Protein AF-0000000085162708 (afdb_homodimer)

Radius of gyration: 22.2 Å; Cα contacts (8 Å, |Δi|>4): 643; chains: 2; bounding box: 51×73×49 Å

Secondary structure (DSSP, 8-state):
--------TTEEEEEEE--SS--S-EEEEEETTSPPEEESS-HHHHHHHHHHHTT--HHHHHHHHHHHH---SS--EEEETTTTEEEEESS-TT-TT--EEEGGGEEEEEEEETTEEEEEETTS-EEEESS-HHHHHHHHHHHHHHHHHHHHHHHHHHHHS-S---S---SS-HHHHHHHHHHHHHGGG-/--------TTEEEEEEE--SS--S-EEEEEETTEEEEEESS-HHHHHHHHHHHTT--HHHHHHHHHHHH---SS--EEEETTTTEEEEESS-TT-TT--EEEGGGEEEEEEEETTEEEEEETTS-EEEESS-HHHHHHHHHHHHHHHHHHHHHHHHHHHHS-S-----S-SS-HHHHHHHHHHHHHGGG-

Nearest PDB structures (foldseek):
  3d6w-assembly1_A  TM=5.965E-01  e=1.621E-02  Bacillus cereus ATCC 10987
  3au5-assembly1_A  TM=4.743E-01  e=6.965E-01  Homo sapiens
  7pgu-assembly1_N  TM=2.268E-01  e=1.032E-01  Homo sapiens
  7yis-assembly1_A  TM=3.305E-01  e=8.285E-01  Homo sapiens
  7r04-assembly1_A  TM=2.406E-01  e=6.965E-01  Homo sapiens

Structure (mmCIF, N/CA/C/O backbone):
data_AF-0000000085162708-model_v1
#
loop_
_entity.id
_entity.type
_entity.pdbx_description
1 polymer 'ComK family protein'
#
loop_
_atom_site.group_PDB
_atom_site.id
_atom_site.type_symbol
_atom_site.label_atom_id
_atom_site.label_alt_id
_atom_site.label_comp_id
_atom_site.label_asym_id
_atom_site.label_entity_id
_atom_site.label_seq_id
_atom_site.pdbx_PDB_ins_code
_atom_site.Cartn_x
_atom_site.Cartn_y
_atom_site.Cartn_z
_atom_site.occupancy
_atom_site.B_iso_or_equiv
_atom_site.auth_seq_id
_atom_site.auth_comp_id
_atom_site.auth_asym_id
_atom_site.auth_atom_id
_atom_site.pdbx_PDB_model_num
ATOM 1 N N . MET A 1 1 ? -10.852 28.062 25.594 1 32.81 1 MET A N 1
ATOM 2 C CA . MET A 1 1 ? -10.414 26.672 25.438 1 32.81 1 MET A CA 1
ATOM 3 C C . MET A 1 1 ? -9.125 26.609 24.625 1 32.81 1 MET A C 1
ATOM 5 O O . MET A 1 1 ? -9.055 27.141 23.516 1 32.81 1 MET A O 1
ATOM 9 N N . GLU A 1 2 ? -7.91 26.812 24.953 1 43.38 2 GLU A N 1
ATOM 10 C CA . GLU A 1 2 ? -6.609 26.938 24.297 1 43.38 2 GLU A CA 1
ATOM 11 C C . GLU A 1 2 ? -6.48 25.938 23.141 1 43.38 2 GLU A C 1
ATOM 13 O O . GLU A 1 2 ? -6.652 24.734 23.328 1 43.38 2 GLU A O 1
ATOM 18 N N . GLU A 1 3 ? -6.949 26.234 22.047 1 53.44 3 GLU A N 1
ATOM 19 C CA . GLU A 1 3 ? -7.086 25.438 20.844 1 53.44 3 GLU A CA 1
ATOM 20 C C . GLU A 1 3 ? -5.828 24.609 20.578 1 53.44 3 GLU A C 1
ATOM 22 O O . GLU A 1 3 ? -4.727 25.156 20.5 1 53.44 3 GLU A O 1
ATOM 27 N N . HIS A 1 4 ? -5.645 23.344 21.031 1 76.81 4 HIS A N 1
ATOM 28 C CA . HIS A 1 4 ? -4.504 22.438 20.969 1 76.81 4 HIS A CA 1
ATOM 29 C C . HIS A 1 4 ? -4 22.281 19.547 1 76.81 4 HIS A C 1
ATOM 31 O O . HIS A 1 4 ? -4.797 22.125 18.609 1 76.81 4 HIS A O 1
ATOM 37 N N . TYR A 1 5 ? -2.771 23 19.25 1 91.88 5 TYR A N 1
ATOM 38 C CA . TYR A 1 5 ? -2.025 22.875 18.016 1 91.88 5 TYR A CA 1
ATOM 39 C C . TYR A 1 5 ? -1.818 21.422 17.625 1 91.88 5 TYR A C 1
ATOM 41 O O . TYR A 1 5 ? -0.722 20.875 17.781 1 91.88 5 TYR A O 1
ATOM 49 N N . ILE A 1 6 ? -3.008 20.828 17.234 1 95.25 6 ILE A N 1
ATOM 50 C CA . ILE A 1 6 ? -2.928 19.406 16.984 1 95.25 6 ILE A CA 1
ATOM 51 C C . ILE A 1 6 ? -3.492 19.094 15.602 1 95.25 6 ILE A C 1
ATOM 53 O O . ILE A 1 6 ? -4.355 19.812 15.102 1 95.25 6 ILE A O 1
ATOM 57 N N . PHE A 1 7 ? -2.959 18.062 15.031 1 97.25 7 PHE A N 1
ATOM 58 C CA . PHE A 1 7 ? -3.475 17.484 13.797 1 97.25 7 PHE A CA 1
ATOM 59 C C . PHE A 1 7 ? -4.656 16.562 14.078 1 97.25 7 PHE A C 1
ATOM 61 O O . PHE A 1 7 ? -4.559 15.656 14.898 1 97.25 7 PHE A O 1
ATOM 68 N N . LYS A 1 8 ? -5.742 16.828 13.406 1 95.25 8 LYS A N 1
ATOM 69 C CA . LYS A 1 8 ? -6.973 16.094 13.68 1 95.25 8 LYS A CA 1
ATOM 70 C C . LYS A 1 8 ? -7.301 15.133 12.539 1 95.25 8 LYS A C 1
ATOM 72 O O . LYS A 1 8 ? -6.656 15.164 11.484 1 95.25 8 LYS A O 1
ATOM 77 N N . SER A 1 9 ? -8.344 14.258 12.695 1 92.44 9 SER A N 1
ATOM 78 C CA . SER A 1 9 ? -8.695 13.195 11.766 1 92.44 9 SER A CA 1
ATOM 79 C C . SER A 1 9 ? -9.094 13.75 10.406 1 92.44 9 SER A C 1
ATOM 81 O O . SER A 1 9 ? -8.867 13.117 9.375 1 92.44 9 SER A O 1
ATOM 83 N N . ASN A 1 10 ? -9.664 14.93 10.414 1 95.69 10 ASN A N 1
ATOM 84 C CA . ASN A 1 10 ? -10.117 15.508 9.156 1 95.69 10 ASN A CA 1
ATOM 85 C C . ASN A 1 10 ? -9.07 16.422 8.547 1 95.69 10 ASN A C 1
ATOM 87 O O . ASN A 1 10 ? -9.336 17.109 7.551 1 95.69 10 ASN A O 1
ATOM 91 N N . ASP A 1 11 ? -7.938 16.438 9.172 1 97.75 11 ASP A N 1
ATOM 92 C CA . ASP A 1 11 ? -6.871 17.281 8.633 1 97.75 11 ASP A CA 1
ATOM 93 C C . ASP A 1 11 ? -6.133 16.562 7.508 1 97.75 11 ASP A C 1
ATOM 95 O O . ASP A 1 11 ? -5.934 15.344 7.559 1 97.75 11 ASP A O 1
ATOM 99 N N . ILE A 1 12 ? -5.715 17.359 6.52 1 98.56 12 ILE A N 1
ATOM 100 C CA . ILE A 1 12 ? -5.133 16.844 5.289 1 98.56 12 ILE A CA 1
ATOM 101 C C . ILE A 1 12 ? -3.609 16.938 5.359 1 98.56 12 ILE A C 1
ATOM 103 O O . ILE A 1 12 ? -2.908 15.984 5 1 98.56 12 ILE A O 1
ATOM 107 N N . ALA A 1 13 ? -3.08 18.078 5.844 1 98.81 13 ALA A N 1
ATOM 108 C CA . ALA A 1 13 ? -1.635 18.266 5.746 1 98.81 13 ALA A CA 1
ATOM 109 C C . ALA A 1 13 ? -1.15 19.297 6.754 1 98.81 13 ALA A C 1
ATOM 111 O O . ALA A 1 13 ? -1.91 20.188 7.16 1 98.81 13 ALA A O 1
ATOM 112 N N . ILE A 1 14 ? 0.066 19.172 7.145 1 98.44 14 ILE A N 1
ATOM 113 C CA . ILE A 1 14 ? 0.825 20.156 7.902 1 98.44 14 ILE A CA 1
ATOM 114 C C . ILE A 1 14 ? 1.783 20.891 6.969 1 98.44 14 ILE A C 1
ATOM 116 O O . ILE A 1 14 ? 2.754 20.312 6.48 1 98.44 14 ILE A O 1
ATOM 120 N N . ILE A 1 15 ? 1.576 22.156 6.754 1 97.81 15 ILE A N 1
ATOM 121 C CA . ILE A 1 15 ? 2.287 22.906 5.723 1 97.81 15 ILE A CA 1
ATOM 122 C C . ILE A 1 15 ? 3.043 24.078 6.355 1 97.81 15 ILE A C 1
ATOM 124 O O . ILE A 1 15 ? 2.449 24.906 7.039 1 97.81 15 ILE A O 1
ATOM 128 N N . PRO A 1 16 ? 4.34 24.156 6.086 1 96.31 16 PRO A N 1
ATOM 129 C CA . PRO A 1 16 ? 5.055 25.344 6.551 1 96.31 16 PRO A CA 1
ATOM 130 C C . PRO A 1 16 ? 4.703 26.594 5.75 1 96.31 16 PRO A C 1
ATOM 132 O O . PRO A 1 16 ? 4.496 26.516 4.535 1 96.31 16 PRO A O 1
ATOM 135 N N . ILE A 1 17 ? 4.523 27.703 6.477 1 91.56 17 ILE A N 1
ATOM 136 C CA . ILE A 1 17 ? 4.309 28.984 5.824 1 91.56 17 ILE A CA 1
ATOM 137 C C . ILE A 1 17 ? 5.527 29.891 6.039 1 91.56 17 ILE A C 1
ATOM 139 O O . ILE A 1 17 ? 6.039 30 7.156 1 91.56 17 ILE A O 1
ATOM 143 N N . VAL A 1 18 ? 6.129 30.344 4.938 1 77.12 18 VAL A N 1
ATOM 144 C CA . VAL A 1 18 ? 7.207 31.312 5.059 1 77.12 18 VAL A CA 1
ATOM 145 C C . VAL A 1 18 ? 6.621 32.719 5.18 1 77.12 18 VAL A C 1
ATOM 147 O O . VAL A 1 18 ? 5.887 33.156 4.301 1 77.12 18 VAL A O 1
ATOM 150 N N . LYS A 1 19 ? 6.543 33.219 6.336 1 70.88 19 LYS A N 1
ATOM 151 C CA . LYS A 1 19 ? 6.09 34.594 6.434 1 70.88 19 LYS A CA 1
ATOM 152 C C . LYS A 1 19 ? 7.227 35.562 6.137 1 70.88 19 LYS A C 1
ATOM 154 O O . LYS A 1 19 ? 8.375 35.344 6.52 1 70.88 19 LYS A O 1
ATOM 159 N N . GLU A 1 20 ? 7.18 36.312 4.953 1 61.62 20 GLU A N 1
ATOM 160 C CA . GLU A 1 20 ? 8.164 37.344 4.582 1 61.62 20 GLU A CA 1
ATOM 161 C C . GLU A 1 20 ? 8.758 38 5.816 1 61.62 20 GLU A C 1
ATOM 163 O O . GLU A 1 20 ? 9.977 38.156 5.926 1 61.62 20 GLU A O 1
ATOM 168 N N . ASN A 1 21 ? 8.047 38.906 6.398 1 57.34 21 ASN A N 1
ATOM 169 C CA . ASN A 1 21 ? 8.562 39.844 7.414 1 57.34 21 ASN A CA 1
ATOM 170 C C . ASN A 1 21 ? 8.602 39.188 8.789 1 57.34 21 ASN A C 1
ATOM 172 O O . ASN A 1 21 ? 9.023 39.812 9.766 1 57.34 21 ASN A O 1
ATOM 176 N N . GLY A 1 22 ? 8.141 37.938 8.961 1 56.97 22 GLY A N 1
ATOM 177 C CA . GLY A 1 22 ? 7.965 37.5 10.344 1 56.97 22 GLY A CA 1
ATOM 178 C C . GLY A 1 22 ? 8.859 36.344 10.727 1 56.97 22 GLY A C 1
ATOM 179 O O . GLY A 1 22 ? 9.281 35.562 9.859 1 56.97 22 GLY A O 1
ATOM 180 N N . HIS A 1 23 ? 9.734 36.438 11.703 1 59.47 23 HIS A N 1
ATOM 181 C CA . HIS A 1 23 ? 10.766 35.625 12.328 1 59.47 23 HIS A CA 1
ATOM 182 C C . HIS A 1 23 ? 10.188 34.312 12.859 1 59.47 23 HIS A C 1
ATOM 184 O O . HIS A 1 23 ? 10.922 33.469 13.375 1 59.47 23 HIS A O 1
ATOM 190 N N . TYR A 1 24 ? 8.891 34.156 12.812 1 66.88 24 TYR A N 1
ATOM 191 C CA . TYR A 1 24 ? 8.492 32.969 13.555 1 66.88 24 TYR A CA 1
ATOM 192 C C . TYR A 1 24 ? 7.926 31.891 12.625 1 66.88 24 TYR A C 1
ATOM 194 O O . TYR A 1 24 ? 7.328 32.219 11.594 1 66.88 24 TYR A O 1
ATOM 202 N N . PRO A 1 25 ? 8.273 30.688 12.891 1 82.5 25 PRO A N 1
ATOM 203 C CA . PRO A 1 25 ? 7.699 29.594 12.109 1 82.5 25 PRO A CA 1
ATOM 204 C C . PRO A 1 25 ? 6.18 29.516 12.211 1 82.5 25 PRO A C 1
ATOM 206 O O . PRO A 1 25 ? 5.617 29.75 13.289 1 82.5 25 PRO A O 1
ATOM 209 N N . VAL A 1 26 ? 5.523 29.594 11.203 1 92.19 26 VAL A N 1
ATOM 210 C CA . VAL A 1 26 ? 4.066 29.5 11.117 1 92.19 26 VAL A CA 1
ATOM 211 C C . VAL A 1 26 ? 3.678 28.234 10.344 1 92.19 26 VAL A C 1
ATOM 213 O O . VAL A 1 26 ? 4.371 27.844 9.406 1 92.19 26 VAL A O 1
ATOM 216 N N . THR A 1 27 ? 2.637 27.594 10.828 1 96.19 27 THR A N 1
ATOM 217 C CA . THR A 1 27 ? 2.162 26.359 10.203 1 96.19 27 THR A CA 1
ATOM 218 C C . THR A 1 27 ? 0.719 26.516 9.734 1 96.19 27 THR A C 1
ATOM 220 O O . THR A 1 27 ? -0.121 27.062 10.453 1 96.19 27 THR A O 1
ATOM 223 N N . LYS A 1 28 ? 0.469 26.172 8.539 1 97.19 28 LYS A N 1
ATOM 224 C CA . LYS A 1 28 ? -0.885 26.047 8.008 1 97.19 28 LYS A CA 1
ATOM 225 C C . LYS A 1 28 ? -1.359 24.594 8.055 1 97.19 28 LYS A C 1
ATOM 227 O O . LYS A 1 28 ? -0.653 23.688 7.605 1 97.19 28 LYS A O 1
ATOM 232 N N . ILE A 1 29 ? -2.512 24.312 8.695 1 98.25 29 ILE A N 1
ATOM 233 C CA . ILE A 1 29 ? -3.156 23.016 8.688 1 98.25 29 ILE A CA 1
ATOM 234 C C . ILE A 1 29 ? -4.273 22.984 7.648 1 98.25 29 ILE A C 1
ATOM 236 O O . ILE A 1 29 ? -5.289 23.672 7.805 1 98.25 29 ILE A O 1
ATOM 240 N N . LEU A 1 30 ? -4.008 22.234 6.59 1 98.56 30 LEU A N 1
ATOM 241 C CA . LEU A 1 30 ? -5.066 22.031 5.605 1 98.56 30 LEU A CA 1
ATOM 242 C C . LEU A 1 30 ? -6.105 21.047 6.121 1 98.56 30 LEU A C 1
ATOM 244 O O . LEU A 1 30 ? -5.754 19.969 6.613 1 98.56 30 LEU A O 1
ATOM 248 N N . THR A 1 31 ? -7.383 21.453 6.094 1 97.81 31 THR A N 1
ATOM 249 C CA . THR A 1 31 ? -8.461 20.625 6.641 1 97.81 31 THR A CA 1
ATOM 250 C C . THR A 1 31 ? -9.492 20.312 5.57 1 97.81 31 THR A C 1
ATOM 252 O O . THR A 1 31 ? -9.836 21.156 4.75 1 97.81 31 THR A O 1
ATOM 255 N N . TYR A 1 32 ? -9.953 19.031 5.523 1 97 32 TYR A N 1
ATOM 256 C CA . TYR A 1 32 ? -10.891 18.516 4.523 1 97 32 TYR A CA 1
ATOM 257 C C . TYR A 1 32 ? -12.164 19.359 4.496 1 97 32 TYR A C 1
ATOM 259 O O . TYR A 1 32 ? -12.836 19.516 5.52 1 97 32 TYR A O 1
ATOM 267 N N . GLU A 1 33 ? -12.523 19.938 3.432 1 96.19 33 GLU A N 1
ATOM 268 C CA . GLU A 1 33 ? -13.75 20.688 3.145 1 96.19 33 GLU A CA 1
ATOM 269 C C . GLU A 1 33 ? -13.938 21.828 4.133 1 96.19 33 GLU A C 1
ATOM 271 O O . GLU A 1 33 ? -15.07 22.125 4.535 1 96.19 33 GLU A O 1
ATOM 276 N N . LYS A 1 34 ? -12.828 22.359 4.707 1 97.19 34 LYS A N 1
ATOM 277 C CA . LYS A 1 34 ? -12.852 23.5 5.629 1 97.19 34 LYS A CA 1
ATOM 278 C C . LYS A 1 34 ? -11.711 24.469 5.328 1 97.19 34 LYS A C 1
ATOM 280 O O . LYS A 1 34 ? -10.766 24.125 4.617 1 97.19 34 LYS A O 1
ATOM 285 N N . GLU A 1 35 ? -11.898 25.625 5.816 1 97.06 35 GLU A N 1
ATOM 286 C CA . GLU A 1 35 ? -10.797 26.578 5.75 1 97.06 35 GLU A CA 1
ATOM 287 C C . GLU A 1 35 ? -9.602 26.109 6.566 1 97.06 35 GLU A C 1
ATOM 289 O O . GLU A 1 35 ? -9.766 25.516 7.637 1 97.06 35 GLU A O 1
ATOM 294 N N . PRO A 1 36 ? -8.461 26.406 6.082 1 97.06 36 PRO A N 1
ATOM 295 C CA . PRO A 1 36 ? -7.27 25.984 6.824 1 97.06 36 PRO A CA 1
ATOM 296 C C . PRO A 1 36 ? -7.121 26.719 8.164 1 97.06 36 PRO A C 1
ATOM 298 O O . PRO A 1 36 ? -7.637 27.828 8.328 1 97.06 36 PRO A O 1
ATOM 301 N N . ARG A 1 37 ? -6.488 26.109 9.086 1 96.5 37 ARG A N 1
ATOM 302 C CA . ARG A 1 37 ? -6.105 26.719 10.352 1 96.5 37 ARG A CA 1
ATOM 303 C C . ARG A 1 37 ? -4.648 27.172 10.32 1 96.5 37 ARG A C 1
ATOM 305 O O . ARG A 1 37 ? -3.793 26.5 9.75 1 96.5 37 ARG A O 1
ATOM 312 N N . ILE A 1 38 ? -4.426 28.312 10.969 1 95.19 38 ILE A N 1
ATOM 313 C CA . ILE A 1 38 ? -3.068 28.844 11.039 1 95.19 38 ILE A CA 1
ATOM 314 C C . ILE A 1 38 ? -2.562 28.797 12.477 1 95.19 38 ILE A C 1
ATOM 316 O O . ILE A 1 38 ? -3.219 29.312 13.391 1 95.19 38 ILE A O 1
ATOM 320 N N . PHE A 1 39 ? -1.458 28.047 12.625 1 93.94 39 PHE A N 1
ATOM 321 C CA . PHE A 1 39 ? -0.822 27.953 13.938 1 93.94 39 PHE A CA 1
ATOM 322 C C . PHE A 1 39 ? 0.474 28.766 13.969 1 93.94 39 PHE A C 1
ATOM 324 O O . PHE A 1 39 ? 1.294 28.656 13.055 1 93.94 39 PHE A O 1
ATOM 331 N N . ASN A 1 40 ? 0.722 29.531 15.062 1 90.88 40 ASN A N 1
ATOM 332 C CA . ASN A 1 40 ? 1.949 30.297 15.219 1 90.88 40 ASN A CA 1
ATOM 333 C C . ASN A 1 40 ? 3.049 29.469 15.883 1 90.88 40 ASN A C 1
ATOM 335 O O . ASN A 1 40 ? 3.688 29.938 16.828 1 90.88 40 ASN A O 1
ATOM 339 N N . ILE A 1 41 ? 3.211 28.25 15.453 1 92.25 41 ILE A N 1
ATOM 340 C CA . ILE A 1 41 ? 4.281 27.328 15.844 1 92.25 41 ILE A CA 1
ATOM 341 C C . ILE A 1 41 ? 4.789 26.578 14.617 1 92.25 41 ILE A C 1
ATOM 343 O O . ILE A 1 41 ? 4.152 26.594 13.562 1 92.25 41 ILE A O 1
ATOM 347 N N . SER A 1 42 ? 5.934 25.969 14.727 1 92.81 42 SER A N 1
ATOM 348 C CA . SER A 1 42 ? 6.539 25.266 13.594 1 92.81 42 SER A CA 1
ATOM 349 C C . SER A 1 42 ? 5.816 23.969 13.305 1 92.81 42 SER A C 1
ATOM 351 O O . SER A 1 42 ? 5.188 23.375 14.188 1 92.81 42 SER A O 1
ATOM 353 N N . PRO A 1 43 ? 5.941 23.5 12.086 1 95.56 43 PRO A N 1
ATOM 354 C CA . PRO A 1 43 ? 5.387 22.188 11.758 1 95.56 43 PRO A CA 1
ATOM 355 C C . PRO A 1 43 ? 5.887 21.094 12.688 1 95.56 43 PRO A C 1
ATOM 357 O O . PRO A 1 43 ? 5.117 20.203 13.078 1 95.56 43 PRO A O 1
ATOM 360 N N . ARG A 1 44 ? 7.125 21.172 13.031 1 94.25 44 ARG A N 1
ATOM 361 C CA . ARG A 1 44 ? 7.703 20.188 13.93 1 94.25 44 ARG A CA 1
ATOM 362 C C . ARG A 1 44 ? 6.977 20.172 15.273 1 94.25 44 ARG A C 1
ATOM 364 O O . ARG A 1 44 ? 6.66 19.109 15.805 1 94.25 44 ARG A O 1
ATOM 371 N N . ARG A 1 45 ? 6.727 21.281 15.773 1 94.44 45 ARG A N 1
ATOM 372 C CA . ARG A 1 45 ? 6.027 21.406 17.047 1 94.44 45 ARG A CA 1
ATOM 373 C C . ARG A 1 45 ? 4.59 20.906 16.938 1 94.44 45 ARG A C 1
ATOM 375 O O . ARG A 1 45 ? 4.062 20.281 17.859 1 94.44 45 ARG A O 1
ATOM 382 N N . VAL A 1 46 ? 3.949 21.234 15.828 1 96.62 46 VAL A N 1
ATOM 383 C CA . VAL A 1 46 ? 2.6 20.719 15.594 1 96.62 46 VAL A CA 1
ATOM 384 C C . VAL A 1 46 ? 2.609 19.203 15.602 1 96.62 46 VAL A C 1
ATOM 386 O O . VAL A 1 46 ? 1.762 18.562 16.234 1 96.62 46 VAL A O 1
ATOM 389 N N . LEU A 1 47 ? 3.562 18.609 14.906 1 96.81 47 LEU A N 1
ATOM 390 C CA . LEU A 1 47 ? 3.684 17.172 14.82 1 96.81 47 LEU A CA 1
ATOM 391 C C . LEU A 1 47 ? 3.916 16.562 16.203 1 96.81 47 LEU A C 1
ATOM 393 O O . LEU A 1 47 ? 3.242 15.594 16.578 1 96.81 47 LEU A O 1
ATOM 397 N N . GLU A 1 48 ? 4.777 17.125 16.953 1 96 48 GLU A N 1
ATOM 398 C CA . GLU A 1 48 ? 5.09 16.641 18.297 1 96 48 GLU A CA 1
ATOM 399 C C . GLU A 1 48 ? 3.881 16.734 19.219 1 96 48 GLU A C 1
ATOM 401 O O . GLU A 1 48 ? 3.596 15.805 19.984 1 96 48 GLU A O 1
ATOM 406 N N . SER A 1 49 ? 3.223 17.891 19.156 1 96.12 49 SER A N 1
ATOM 407 C CA . SER A 1 49 ? 2.012 18.078 19.938 1 96.12 49 SER A CA 1
ATOM 408 C C . SER A 1 49 ? 0.943 17.062 19.562 1 96.12 49 SER A C 1
ATOM 410 O O . SER A 1 49 ? 0.23 16.547 20.422 1 96.12 49 SER A O 1
ATOM 412 N N . SER A 1 50 ? 0.814 16.766 18.312 1 96.56 50 SER A N 1
ATOM 413 C CA . SER A 1 50 ? -0.143 15.773 17.828 1 96.56 50 SER A CA 1
ATOM 414 C C . SER A 1 50 ? 0.207 14.383 18.328 1 96.56 50 SER A C 1
ATOM 416 O O . SER A 1 50 ? -0.666 13.648 18.797 1 96.56 50 SER A O 1
ATOM 418 N N . CYS A 1 51 ? 1.483 14.031 18.219 1 95.62 51 CYS A N 1
ATOM 419 C CA . CYS A 1 51 ? 1.927 12.742 18.75 1 95.62 51 CYS A CA 1
ATOM 420 C C . CYS A 1 51 ? 1.569 12.602 20.219 1 95.62 51 CYS A C 1
ATOM 422 O O . CYS A 1 51 ? 1.015 11.586 20.641 1 95.62 51 CYS A O 1
ATOM 424 N N . LYS A 1 52 ? 1.868 13.609 21 1 94.56 52 LYS A N 1
ATOM 425 C CA . LYS A 1 52 ? 1.561 13.609 22.438 1 94.56 52 LYS A CA 1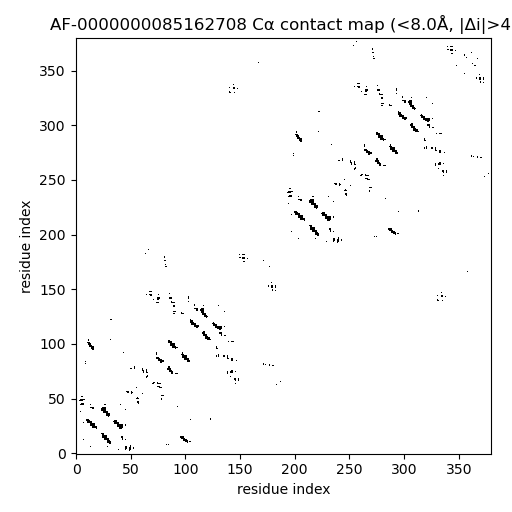
ATOM 426 C C . LYS A 1 52 ? 0.061 13.461 22.672 1 94.56 52 LYS A C 1
ATOM 428 O O . LYS A 1 52 ? -0.364 12.688 23.531 1 94.56 52 LYS A O 1
ATOM 433 N N . PHE A 1 53 ? -0.635 14.188 21.906 1 94.44 53 PHE A N 1
ATOM 434 C CA . PHE A 1 53 ? -2.088 14.156 22.031 1 94.44 53 PHE A CA 1
ATOM 435 C C . PHE A 1 53 ? -2.617 12.742 21.828 1 94.44 53 PHE A C 1
ATOM 437 O O . PHE A 1 53 ? -3.527 12.305 22.531 1 94.44 53 PHE A O 1
ATOM 444 N N . TYR A 1 54 ? -2.033 12.047 20.859 1 91.44 54 TYR A N 1
ATOM 445 C CA . TYR A 1 54 ? -2.504 10.703 20.531 1 91.44 54 TYR A CA 1
ATOM 446 C C . TYR A 1 54 ? -1.763 9.656 21.359 1 91.44 54 TYR A C 1
ATOM 448 O O . TYR A 1 54 ? -1.933 8.453 21.156 1 91.44 54 TYR A O 1
ATOM 456 N N . GLY A 1 55 ? -0.951 10.031 22.188 1 88.88 55 GLY A N 1
ATOM 457 C CA . GLY A 1 55 ? -0.452 9.156 23.234 1 88.88 55 GLY A CA 1
ATOM 458 C C . GLY A 1 55 ? 0.921 8.586 22.938 1 88.88 55 GLY A C 1
ATOM 459 O O . GLY A 1 55 ? 1.268 7.504 23.422 1 88.88 55 GLY A O 1
ATOM 460 N N . SER A 1 56 ? 1.691 9.188 22.125 1 92.81 56 SER A N 1
ATOM 461 C CA . SER A 1 56 ? 3.018 8.68 21.797 1 92.81 56 SER A CA 1
ATOM 462 C C . SER A 1 56 ? 4 9.82 21.547 1 92.81 56 SER A C 1
ATOM 464 O O . SER A 1 56 ? 3.744 10.961 21.922 1 92.81 56 SER A O 1
ATOM 466 N N . LYS A 1 57 ? 5.207 9.539 21.125 1 96.12 57 LYS A N 1
ATOM 467 C CA . LYS A 1 57 ? 6.25 10.469 20.719 1 96.12 57 LYS A CA 1
ATOM 468 C C . LYS A 1 57 ? 6.668 10.227 19.266 1 96.12 57 LYS A C 1
ATOM 470 O O . LYS A 1 57 ? 6.609 9.094 18.781 1 96.12 57 LYS A O 1
ATOM 475 N N . PHE A 1 58 ? 7.133 11.305 18.719 1 96.62 58 PHE A N 1
ATOM 476 C CA . PHE A 1 58 ? 7.547 11.203 17.312 1 96.62 58 PHE A CA 1
ATOM 477 C C . PHE A 1 58 ? 8.625 10.141 17.156 1 96.62 58 PHE A C 1
ATOM 479 O O . PHE A 1 58 ? 8.562 9.328 16.234 1 96.62 58 PHE A O 1
ATOM 486 N N . SER A 1 59 ? 9.594 10.141 18.031 1 96.25 59 SER A N 1
ATOM 487 C CA . SER A 1 59 ? 10.719 9.211 17.938 1 96.25 59 SER A CA 1
ATOM 488 C C . SER A 1 59 ? 10.25 7.762 18.016 1 96.25 59 SER A C 1
ATOM 490 O O . SER A 1 59 ? 10.797 6.891 17.328 1 96.25 59 SER A O 1
ATOM 492 N N . ILE A 1 60 ? 9.234 7.5 18.781 1 94.38 60 ILE A N 1
ATOM 493 C CA . ILE A 1 60 ? 8.688 6.16 18.938 1 94.38 60 ILE A CA 1
ATOM 494 C C . ILE A 1 60 ? 7.949 5.742 17.672 1 94.38 60 ILE A C 1
ATOM 496 O O . ILE A 1 60 ? 8.156 4.637 17.156 1 94.38 60 ILE A O 1
ATOM 500 N N . LEU A 1 61 ? 7.137 6.66 17.203 1 96.19 61 LEU A N 1
ATOM 501 C CA . LEU A 1 61 ? 6.387 6.375 15.992 1 96.19 61 LEU A CA 1
ATOM 502 C C . LEU A 1 61 ? 7.332 6.102 14.82 1 96.19 61 LEU A C 1
ATOM 504 O O . LEU A 1 61 ? 7.117 5.164 14.055 1 96.19 61 LEU A O 1
ATOM 508 N N . ARG A 1 62 ? 8.344 6.945 14.719 1 96.56 62 ARG A N 1
ATOM 509 C CA . ARG A 1 62 ? 9.359 6.766 13.688 1 96.56 62 ARG A CA 1
ATOM 510 C C . ARG A 1 62 ? 10.047 5.41 13.828 1 96.56 62 ARG A C 1
ATOM 512 O O . ARG A 1 62 ? 10.203 4.684 12.844 1 96.56 62 ARG A O 1
ATOM 519 N N . SER A 1 63 ? 10.438 5.008 14.984 1 96.25 63 SER A N 1
ATOM 520 C CA . SER A 1 63 ? 11.117 3.744 15.25 1 96.25 63 SER A CA 1
ATOM 521 C C . SER A 1 63 ? 10.219 2.555 14.922 1 96.25 63 SER A C 1
ATOM 523 O O . SER A 1 63 ? 10.688 1.538 14.406 1 96.25 63 SER A O 1
ATOM 525 N N . ASP A 1 64 ? 8.938 2.691 15.25 1 94.12 64 ASP A N 1
ATOM 526 C CA . ASP A 1 64 ? 7.977 1.633 14.953 1 94.12 64 ASP A CA 1
ATOM 527 C C . ASP A 1 64 ? 7.918 1.354 13.453 1 94.12 64 ASP A C 1
ATOM 529 O O . ASP A 1 64 ? 7.945 0.197 13.023 1 94.12 64 ASP A O 1
ATOM 533 N N . THR A 1 65 ? 7.852 2.438 12.688 1 96.38 65 THR A N 1
ATOM 534 C CA . THR A 1 65 ? 7.777 2.299 11.242 1 96.38 65 THR A CA 1
ATOM 535 C C . THR A 1 65 ? 9.039 1.629 10.695 1 96.38 65 THR A C 1
ATOM 537 O O . THR A 1 65 ? 8.953 0.729 9.852 1 96.38 65 THR A O 1
ATOM 540 N N . ILE A 1 66 ? 10.188 2.059 11.219 1 95.88 66 ILE A N 1
ATOM 541 C CA . ILE A 1 66 ? 11.461 1.499 10.766 1 95.88 66 ILE A CA 1
ATOM 542 C C . ILE A 1 66 ? 11.508 0.005 11.078 1 95.88 66 ILE A C 1
ATOM 544 O O . ILE A 1 66 ? 11.883 -0.802 10.219 1 95.88 66 ILE A O 1
ATOM 548 N N . ARG A 1 67 ? 11.062 -0.353 12.195 1 94.25 67 ARG A N 1
ATOM 549 C CA . ARG A 1 67 ? 11.078 -1.751 12.617 1 94.25 67 ARG A CA 1
ATOM 550 C C . ARG A 1 67 ? 10.172 -2.598 11.727 1 94.25 67 ARG A C 1
ATOM 552 O O . ARG A 1 67 ? 10.539 -3.705 11.328 1 94.25 67 ARG A O 1
ATOM 559 N N . ILE A 1 68 ? 9.047 -2.059 11.383 1 93 68 ILE A N 1
ATOM 560 C CA . ILE A 1 68 ? 8.023 -2.812 10.68 1 93 68 ILE A CA 1
ATOM 561 C C . ILE A 1 68 ? 8.352 -2.865 9.188 1 93 68 ILE A C 1
ATOM 563 O O . ILE A 1 68 ? 8.125 -3.883 8.531 1 93 68 ILE A O 1
ATOM 567 N N . THR A 1 69 ? 8.977 -1.832 8.594 1 94.75 69 THR A N 1
ATOM 568 C CA . THR A 1 69 ? 9.078 -1.714 7.148 1 94.75 69 THR A CA 1
ATOM 569 C C . THR A 1 69 ? 10.531 -1.742 6.699 1 94.75 69 THR A C 1
ATOM 571 O O . THR A 1 69 ? 10.82 -1.935 5.52 1 94.75 69 THR A O 1
ATOM 574 N N . ASP A 1 70 ? 11.445 -1.418 7.594 1 94.06 70 ASP A N 1
ATOM 575 C CA . ASP A 1 70 ? 12.867 -1.241 7.316 1 94.06 70 ASP A CA 1
ATOM 576 C C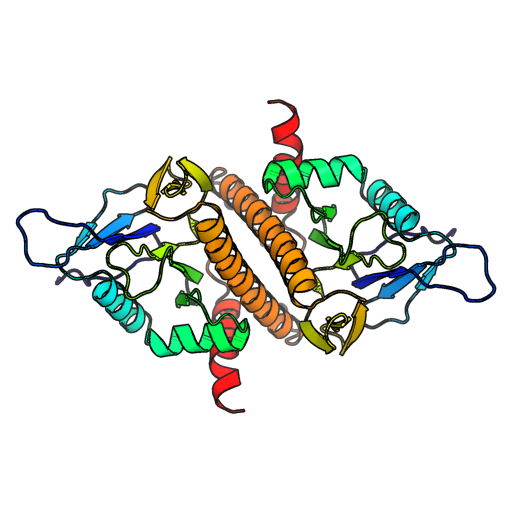 . ASP A 1 70 ? 13.117 0.031 6.512 1 94.06 70 ASP A C 1
ATOM 578 O O . ASP A 1 70 ? 14.164 0.176 5.875 1 94.06 70 ASP A O 1
ATOM 582 N N . ILE A 1 71 ? 12.125 0.915 6.391 1 95.94 71 ILE A N 1
ATOM 583 C CA . ILE A 1 71 ? 12.297 2.211 5.746 1 95.94 71 ILE A CA 1
ATOM 584 C C . ILE A 1 71 ? 12.961 3.186 6.715 1 95.94 71 ILE A C 1
ATOM 586 O O . ILE A 1 71 ? 12.352 3.596 7.707 1 95.94 71 ILE A O 1
ATOM 590 N N . LYS A 1 72 ? 14.141 3.596 6.352 1 95.62 72 LYS A N 1
ATOM 591 C CA . LYS A 1 72 ? 14.922 4.422 7.266 1 95.62 72 LYS A CA 1
ATOM 592 C C . LYS A 1 72 ? 14.93 5.879 6.82 1 95.62 72 LYS A C 1
ATOM 594 O O . LYS A 1 72 ? 15.172 6.777 7.629 1 95.62 72 LYS A O 1
ATOM 599 N N . SER A 1 73 ? 14.719 6.07 5.535 1 96.31 73 SER A N 1
ATOM 600 C CA . SER A 1 73 ? 14.734 7.422 4.98 1 96.31 73 SER A CA 1
ATOM 601 C C . SER A 1 73 ? 13.32 8.008 4.914 1 96.31 73 SER A C 1
ATOM 603 O O . SER A 1 73 ? 12.523 7.613 4.066 1 96.31 73 SER A O 1
ATOM 605 N N . LYS A 1 74 ? 13.078 8.984 5.828 1 97.31 74 LYS A N 1
ATOM 606 C CA . LYS A 1 74 ? 11.805 9.695 5.891 1 97.31 74 LYS A CA 1
ATOM 607 C C . LYS A 1 74 ? 10.641 8.727 6.082 1 97.31 74 LYS A C 1
ATOM 609 O O . LYS A 1 74 ? 9.664 8.758 5.328 1 97.31 74 LYS A O 1
ATOM 614 N N . PRO A 1 75 ? 10.727 7.906 7.113 1 98.12 75 PRO A N 1
ATOM 615 C CA . PRO A 1 75 ? 9.648 6.945 7.336 1 98.12 75 PRO A CA 1
ATOM 616 C C . PRO A 1 75 ? 8.312 7.617 7.637 1 98.12 75 PRO A C 1
ATOM 618 O O . PRO A 1 75 ? 8.273 8.641 8.328 1 98.12 75 PRO A O 1
ATOM 621 N N . PRO A 1 76 ? 7.219 7.059 7.012 1 98.38 76 PRO A N 1
ATOM 622 C CA . PRO A 1 76 ? 5.91 7.547 7.449 1 98.38 76 PRO A CA 1
ATOM 623 C C . PRO A 1 76 ? 5.621 7.234 8.914 1 98.38 76 PRO A C 1
ATOM 625 O O . PRO A 1 76 ? 6.383 6.5 9.555 1 98.38 76 PRO A O 1
ATOM 628 N N . ILE A 1 77 ? 4.551 7.844 9.43 1 97.88 77 ILE A N 1
ATOM 629 C CA . ILE A 1 77 ? 4.227 7.559 10.82 1 97.88 77 ILE A CA 1
ATOM 630 C C . ILE A 1 77 ? 2.732 7.273 10.953 1 97.88 77 ILE A C 1
ATOM 632 O O . ILE A 1 77 ? 1.919 7.832 10.211 1 97.88 77 ILE A O 1
ATOM 636 N N . LEU A 1 78 ? 2.418 6.398 11.844 1 97.12 78 LEU A N 1
ATOM 637 C CA . LEU A 1 78 ? 1.045 6.18 12.281 1 97.12 78 LEU A CA 1
ATOM 638 C C . LEU A 1 78 ? 0.716 7.043 13.492 1 97.12 78 LEU A C 1
ATOM 640 O O . LEU A 1 78 ? 1.065 6.695 14.625 1 97.12 78 LEU A O 1
ATOM 644 N N . LEU A 1 79 ? 0.043 8.102 13.281 1 95.75 79 LEU A N 1
ATOM 645 C CA . LEU A 1 79 ? -0.214 9.086 14.328 1 95.75 79 LEU A CA 1
ATOM 646 C C . LEU A 1 79 ? -1.256 8.578 15.312 1 95.75 79 LEU A C 1
ATOM 648 O O . LEU A 1 79 ? -1.15 8.82 16.516 1 95.75 79 LEU A O 1
ATOM 652 N N . SER A 1 80 ? -2.217 7.895 14.797 1 90.19 80 SER A N 1
ATOM 653 C CA . SER A 1 80 ? -3.268 7.34 15.641 1 90.19 80 SER A CA 1
ATOM 654 C C . SER A 1 80 ? -3.771 6.008 15.094 1 90.19 80 SER A C 1
ATOM 656 O O . SER A 1 80 ? -4.422 5.965 14.047 1 90.19 80 SER A O 1
ATOM 658 N N . PRO A 1 81 ? -3.52 4.938 15.812 1 86 81 PRO A N 1
ATOM 659 C CA . PRO A 1 81 ? -4.066 3.645 15.398 1 86 81 PRO A CA 1
ATOM 660 C C . PRO A 1 81 ? -5.59 3.596 15.477 1 86 81 PRO A C 1
ATOM 662 O O . PRO A 1 81 ? -6.223 2.805 14.773 1 86 81 PRO A O 1
ATOM 665 N N . ILE A 1 82 ? -6.109 4.41 16.359 1 80.06 82 ILE A N 1
ATOM 666 C CA . ILE A 1 82 ? -7.551 4.391 16.594 1 80.06 82 ILE A CA 1
ATOM 667 C C . ILE A 1 82 ? -8.289 4.891 15.359 1 80.06 82 ILE A C 1
ATOM 669 O O . ILE A 1 82 ? -9.227 4.25 14.883 1 80.06 82 ILE A O 1
ATOM 673 N N . ILE A 1 83 ? -7.809 5.957 14.828 1 82.44 83 ILE A N 1
ATOM 674 C CA . ILE A 1 83 ? -8.508 6.543 13.688 1 82.44 83 ILE A CA 1
ATOM 675 C C . ILE A 1 83 ? -7.672 6.363 12.422 1 82.44 83 ILE A C 1
ATOM 677 O O . ILE A 1 83 ? -8.031 6.871 11.359 1 82.44 83 ILE A O 1
ATOM 681 N N . SER A 1 84 ? -6.605 5.602 12.484 1 86.69 84 SER A N 1
ATOM 682 C CA . SER A 1 84 ? -5.758 5.203 11.367 1 86.69 84 SER A CA 1
ATOM 683 C C . SER A 1 84 ? -5.258 6.418 10.594 1 86.69 84 SER A C 1
ATOM 685 O O . SER A 1 84 ? -5.422 6.492 9.375 1 86.69 84 SER A O 1
ATOM 687 N N . ILE A 1 85 ? -4.617 7.355 11.297 1 94.88 85 ILE A N 1
ATOM 688 C CA . ILE A 1 85 ? -3.994 8.5 10.641 1 94.88 85 ILE A CA 1
ATOM 689 C C . ILE A 1 85 ? -2.547 8.172 10.281 1 94.88 85 ILE A C 1
ATOM 691 O O . ILE A 1 85 ? -1.687 8.086 11.164 1 94.88 85 ILE A O 1
ATOM 695 N N . ILE A 1 86 ? -2.314 8.031 9.016 1 97.69 86 ILE A N 1
ATOM 696 C CA . ILE A 1 86 ? -0.958 7.793 8.539 1 97.69 86 ILE A CA 1
ATOM 697 C C . ILE A 1 86 ? -0.464 9.008 7.754 1 97.69 86 ILE A C 1
ATOM 699 O O . ILE A 1 86 ? -1.112 9.445 6.801 1 97.69 86 ILE A O 1
ATOM 703 N N . LEU A 1 87 ? 0.716 9.539 8.188 1 98.62 87 LEU A N 1
ATOM 704 C CA . LEU A 1 87 ? 1.31 10.711 7.559 1 98.62 87 LEU A CA 1
ATOM 705 C C . LEU A 1 87 ? 2.617 10.352 6.859 1 98.62 87 LEU A C 1
ATOM 707 O O . LEU A 1 87 ? 3.41 9.57 7.387 1 98.62 87 LEU A O 1
ATOM 711 N N . PHE A 1 88 ? 2.803 10.852 5.664 1 98.81 88 PHE A N 1
ATOM 712 C CA . PHE A 1 88 ? 4.109 10.797 5.02 1 98.81 88 PHE A CA 1
ATOM 713 C C . PHE A 1 88 ? 4.652 12.203 4.773 1 98.81 88 PHE A C 1
ATOM 715 O O . PHE A 1 88 ? 3.891 13.172 4.734 1 98.81 88 PHE A O 1
ATOM 722 N N . SER A 1 89 ? 5.934 12.359 4.664 1 98.31 89 SER A N 1
ATOM 723 C CA . SER A 1 89 ? 6.586 13.648 4.48 1 98.31 89 SER A CA 1
ATOM 724 C C . SER A 1 89 ? 7.078 13.82 3.047 1 98.31 89 SER A C 1
ATOM 726 O O . SER A 1 89 ? 7.43 12.844 2.383 1 98.31 89 SER A O 1
ATOM 728 N N . THR A 1 90 ? 7.113 15.047 2.568 1 98 90 THR A N 1
ATOM 729 C CA . THR A 1 90 ? 7.605 15.32 1.223 1 98 90 THR A CA 1
ATOM 730 C C . THR A 1 90 ? 9.125 15.445 1.218 1 98 90 THR A C 1
ATOM 732 O O . THR A 1 90 ? 9.766 15.234 0.186 1 98 90 THR A O 1
ATOM 735 N N . GLN A 1 91 ? 9.664 15.867 2.316 1 97.25 91 GLN A N 1
ATOM 736 C CA . GLN A 1 91 ? 11.102 16.047 2.494 1 97.25 91 GLN A CA 1
ATOM 737 C C . GLN A 1 91 ? 11.547 15.586 3.877 1 97.25 91 GLN A C 1
ATOM 739 O O . GLN A 1 91 ? 10.773 14.969 4.609 1 97.25 91 GLN A O 1
ATOM 744 N N . SER A 1 92 ? 12.82 15.828 4.141 1 95.56 92 SER A N 1
ATOM 745 C CA . SER A 1 92 ? 13.352 15.492 5.457 1 95.56 92 SER A CA 1
ATOM 746 C C . SER A 1 92 ? 12.688 16.312 6.551 1 95.56 92 SER A C 1
ATOM 748 O O . SER A 1 92 ? 12.234 17.438 6.301 1 95.56 92 SER A O 1
ATOM 750 N N . ILE A 1 93 ? 12.656 15.828 7.719 1 92.94 93 ILE A N 1
ATOM 751 C CA . ILE A 1 93 ? 12.023 16.469 8.859 1 92.94 93 ILE A CA 1
ATOM 752 C C . ILE A 1 93 ? 12.727 17.797 9.172 1 92.94 93 ILE A C 1
ATOM 754 O O . ILE A 1 93 ? 12.117 18.719 9.711 1 92.94 93 ILE A O 1
ATOM 758 N N . SER A 1 94 ? 13.945 17.906 8.781 1 92.5 94 SER A N 1
ATOM 759 C CA . SER A 1 94 ? 14.711 19.125 9.078 1 92.5 94 SER A CA 1
ATOM 760 C C . SER A 1 94 ? 14.508 20.188 8 1 92.5 94 SER A C 1
ATOM 762 O O . SER A 1 94 ? 14.883 21.344 8.188 1 92.5 94 SER A O 1
ATOM 764 N N . SER A 1 95 ? 13.914 19.812 6.902 1 93.75 95 SER A N 1
ATOM 765 C CA . SER A 1 95 ? 13.695 20.75 5.812 1 93.75 95 SER A CA 1
ATOM 766 C C . SER A 1 95 ? 12.617 21.766 6.168 1 93.75 95 SER A C 1
ATOM 768 O O . SER A 1 95 ? 11.547 21.391 6.656 1 93.75 95 SER A O 1
ATOM 770 N N . THR A 1 96 ? 12.82 23.078 5.883 1 91.19 96 THR A N 1
ATOM 771 C CA . THR A 1 96 ? 11.883 24.141 6.184 1 91.19 96 THR A CA 1
ATOM 772 C C . THR A 1 96 ? 10.68 24.094 5.25 1 91.19 96 THR A C 1
ATOM 774 O O . THR A 1 96 ? 9.648 24.719 5.516 1 91.19 96 THR A O 1
ATOM 777 N N . SER A 1 97 ? 10.773 23.344 4.164 1 94.19 97 SER A N 1
ATOM 778 C CA . SER A 1 97 ? 9.688 23.266 3.197 1 94.19 97 SER A CA 1
ATOM 779 C C . SER A 1 97 ? 8.969 21.922 3.281 1 94.19 97 SER A C 1
ATOM 781 O O . SER A 1 97 ? 8.117 21.609 2.441 1 94.19 97 SER A O 1
ATOM 783 N N . ASN A 1 98 ? 9.32 21.125 4.309 1 96.81 98 ASN A N 1
ATOM 784 C CA . ASN A 1 98 ? 8.719 19.812 4.457 1 96.81 98 ASN A CA 1
ATOM 785 C C . ASN A 1 98 ? 7.223 19.906 4.754 1 96.81 98 ASN A C 1
ATOM 787 O O . ASN A 1 98 ? 6.801 20.734 5.566 1 96.81 98 ASN A O 1
ATOM 791 N N . ILE A 1 99 ? 6.492 19.078 4.117 1 98.25 99 ILE A N 1
ATOM 792 C CA . ILE A 1 99 ? 5.051 18.984 4.312 1 98.25 99 ILE A CA 1
ATOM 793 C C . ILE A 1 99 ? 4.668 17.578 4.75 1 98.25 99 ILE A C 1
ATOM 795 O O . ILE A 1 99 ? 5.121 16.594 4.16 1 98.25 99 ILE A O 1
ATOM 799 N N . TRP A 1 100 ? 3.914 17.406 5.848 1 98.69 100 TRP A N 1
ATOM 800 C CA . TRP A 1 100 ? 3.328 16.125 6.242 1 98.69 100 TRP A CA 1
ATOM 801 C C . TRP A 1 100 ? 1.92 15.977 5.676 1 98.69 100 TRP A C 1
ATOM 803 O O . TRP A 1 100 ? 1.108 16.906 5.762 1 98.69 100 TRP A O 1
ATOM 813 N N . ILE A 1 101 ? 1.671 14.805 5.117 1 98.81 101 ILE A N 1
ATOM 814 C CA . ILE A 1 101 ? 0.421 14.633 4.387 1 98.81 101 ILE A CA 1
ATOM 815 C C . ILE A 1 101 ? -0.285 13.359 4.859 1 98.81 101 ILE A C 1
ATOM 817 O O . ILE A 1 101 ? 0.351 12.32 5.047 1 98.81 101 ILE A O 1
ATOM 821 N N . ASN A 1 102 ? -1.524 13.484 5.102 1 98.44 102 ASN A N 1
ATOM 822 C CA . ASN A 1 102 ? -2.393 12.352 5.414 1 98.44 102 ASN A CA 1
ATOM 823 C C . ASN A 1 102 ? -2.721 11.531 4.172 1 98.44 102 ASN A C 1
ATOM 825 O O . ASN A 1 102 ? -3.352 12.039 3.24 1 98.44 102 ASN A O 1
ATOM 829 N N . ILE A 1 103 ? -2.354 10.266 4.145 1 97.56 103 ILE A N 1
ATOM 830 C CA . ILE A 1 103 ? -2.484 9.445 2.941 1 97.56 103 ILE A CA 1
ATOM 831 C C . ILE A 1 103 ? -3.959 9.289 2.582 1 97.56 103 ILE A C 1
ATOM 833 O O . ILE A 1 103 ? -4.301 9.07 1.418 1 97.56 103 ILE A O 1
ATOM 837 N N . GLU A 1 104 ? -4.844 9.492 3.51 1 94.69 104 GLU A N 1
ATOM 838 C CA . GLU A 1 104 ? -6.273 9.25 3.342 1 94.69 104 GLU A CA 1
ATOM 839 C C . GLU A 1 104 ? -6.879 10.219 2.328 1 94.69 104 GLU A C 1
ATOM 841 O O . GLU A 1 104 ? -7.832 9.875 1.628 1 94.69 104 GLU A O 1
ATOM 846 N N . TYR A 1 105 ? -6.277 11.32 2.168 1 96.31 105 TYR A N 1
ATOM 847 C CA . TYR A 1 105 ? -6.973 12.359 1.415 1 96.31 105 TYR A CA 1
ATOM 848 C C . TYR A 1 105 ? -6.305 12.594 0.064 1 96.31 105 TYR A C 1
ATOM 850 O O . TYR A 1 105 ? -6.789 13.383 -0.746 1 96.31 105 TYR A O 1
ATOM 858 N N . VAL A 1 106 ? -5.266 11.922 -0.219 1 97.56 106 VAL A N 1
ATOM 859 C CA . VAL A 1 106 ? -4.547 12.102 -1.478 1 97.56 106 VAL A CA 1
ATOM 860 C C . VAL A 1 106 ? -5.379 11.547 -2.631 1 97.56 106 VAL A C 1
ATOM 862 O O . VAL A 1 106 ? -5.797 10.391 -2.602 1 97.56 106 VAL A O 1
ATOM 865 N N . LYS A 1 107 ? -5.648 12.359 -3.609 1 94.62 107 LYS A N 1
ATOM 866 C CA . LYS A 1 107 ? -6.332 11.93 -4.828 1 94.62 107 LYS A CA 1
ATOM 867 C C . LYS A 1 107 ? -5.332 11.5 -5.898 1 94.62 107 LYS A C 1
ATOM 869 O O . LYS A 1 107 ? -5.414 10.391 -6.426 1 94.62 107 LYS A O 1
ATOM 874 N N . ASP A 1 108 ? -4.434 12.375 -6.23 1 95.38 108 ASP A N 1
ATOM 875 C CA . ASP A 1 108 ? -3.379 12.055 -7.191 1 95.38 108 ASP A CA 1
ATOM 876 C C . ASP A 1 108 ? -2.201 13.023 -7.051 1 95.38 108 ASP A C 1
ATOM 878 O O . ASP A 1 108 ? -2.277 14 -6.305 1 95.38 108 ASP A O 1
ATOM 882 N N . ILE A 1 109 ? -1.121 12.672 -7.629 1 97.44 109 ILE A N 1
ATOM 883 C CA . ILE A 1 109 ? 0.138 13.414 -7.586 1 97.44 109 ILE A CA 1
ATOM 884 C C . ILE A 1 109 ? 0.614 13.695 -9.008 1 97.44 109 ILE A C 1
ATOM 886 O O . ILE A 1 109 ? 0.727 12.781 -9.828 1 97.44 109 ILE A O 1
ATOM 890 N N . LYS A 1 110 ? 0.897 14.992 -9.297 1 96.75 110 LYS A N 1
ATOM 891 C CA . LYS A 1 110 ? 1.247 15.375 -10.664 1 96.75 110 LYS A CA 1
ATOM 892 C C . LYS A 1 110 ? 2.463 16.297 -10.68 1 96.75 110 LYS A C 1
ATOM 894 O O . LYS A 1 110 ? 2.605 17.156 -9.812 1 96.75 110 LYS A O 1
ATOM 899 N N . SER A 1 111 ? 3.217 16.094 -11.711 1 96.38 111 SER A N 1
ATOM 900 C CA . SER A 1 111 ? 4.332 17 -11.93 1 96.38 111 SER A CA 1
ATOM 901 C 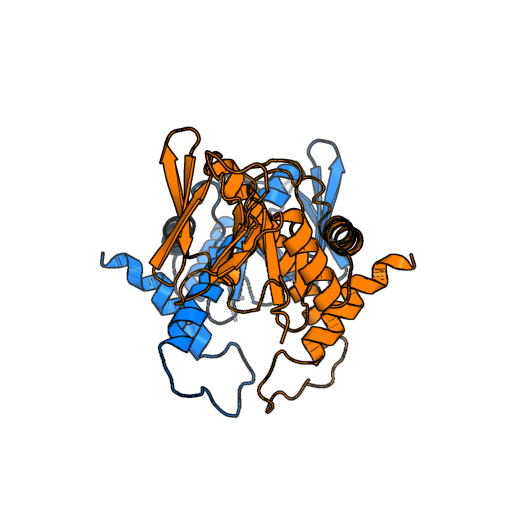C . SER A 1 111 ? 3.859 18.312 -12.539 1 96.38 111 SER A C 1
ATOM 903 O O . SER A 1 111 ? 3.049 18.328 -13.469 1 96.38 111 SER A O 1
ATOM 905 N N . ILE A 1 112 ? 4.312 19.406 -12.008 1 96 112 ILE A N 1
ATOM 906 C CA . ILE A 1 112 ? 3.98 20.703 -12.594 1 96 112 ILE A CA 1
ATOM 907 C C . ILE A 1 112 ? 5.258 21.422 -13.023 1 96 112 ILE A C 1
ATOM 909 O O . ILE A 1 112 ? 5.223 22.594 -13.398 1 96 112 ILE A O 1
ATOM 913 N N . GLY A 1 113 ? 6.383 20.797 -12.961 1 92.44 113 GLY A N 1
ATOM 914 C CA . GLY A 1 113 ? 7.715 21.266 -13.312 1 92.44 113 GLY A CA 1
ATOM 915 C C . GLY A 1 113 ? 8.797 20.25 -13.008 1 92.44 113 GLY A C 1
ATOM 916 O O . GLY A 1 113 ? 8.516 19.156 -12.508 1 92.44 113 GLY A O 1
ATOM 917 N N . SER A 1 114 ? 10.047 20.516 -13.266 1 91.94 114 SER A N 1
ATOM 918 C CA . SER A 1 114 ? 11.156 19.594 -13.094 1 91.94 114 SER A CA 1
ATOM 919 C C . SER A 1 114 ? 11.406 19.297 -11.617 1 91.94 114 SER A C 1
ATOM 921 O O . SER A 1 114 ? 11.844 18.203 -11.258 1 91.94 114 SER A O 1
ATOM 923 N N . LYS A 1 115 ? 11.133 20.281 -10.734 1 95.75 115 LYS A N 1
ATOM 924 C CA . LYS A 1 115 ? 11.422 20.094 -9.312 1 95.75 115 LYS A CA 1
ATOM 925 C C . LYS A 1 115 ? 10.234 20.531 -8.453 1 95.75 115 LYS A C 1
ATOM 927 O O . LYS A 1 115 ? 10.422 21.094 -7.379 1 95.75 115 LYS A O 1
ATOM 932 N N . GLU A 1 116 ? 9.109 20.453 -9.031 1 97.38 116 GLU A N 1
ATOM 933 C CA . GLU A 1 116 ? 7.906 20.859 -8.312 1 97.38 116 GLU A CA 1
ATOM 934 C C . GLU A 1 116 ? 6.762 19.875 -8.57 1 97.38 116 GLU A C 1
ATOM 936 O O . GLU A 1 116 ? 6.535 19.469 -9.703 1 97.38 116 GLU A O 1
ATOM 941 N N . THR A 1 117 ? 6.059 19.516 -7.477 1 98.19 117 THR A N 1
ATOM 942 C CA . THR A 1 117 ? 4.984 18.531 -7.559 1 98.19 117 THR A CA 1
ATOM 943 C C . THR A 1 117 ? 3.705 19.062 -6.926 1 98.19 117 THR A C 1
ATOM 945 O O . THR A 1 117 ? 3.746 19.688 -5.859 1 98.19 117 THR A O 1
ATOM 948 N N . ARG A 1 118 ? 2.629 18.938 -7.645 1 98.44 118 ARG A N 1
ATOM 949 C CA . ARG A 1 118 ? 1.313 19.25 -7.098 1 98.44 118 ARG A CA 1
ATOM 950 C C . ARG A 1 118 ? 0.622 18 -6.57 1 98.44 118 ARG A C 1
ATOM 952 O O . ARG A 1 118 ? 0.576 16.969 -7.254 1 98.44 118 ARG A O 1
ATOM 959 N N . ILE A 1 119 ? 0.166 18.031 -5.352 1 98.5 119 ILE A N 1
ATOM 960 C CA . ILE A 1 119 ? -0.631 16.969 -4.75 1 98.5 119 ILE A CA 1
ATOM 961 C C . ILE A 1 119 ? -2.092 17.406 -4.656 1 98.5 119 ILE A C 1
ATOM 963 O O . ILE A 1 119 ? -2.406 18.406 -4.004 1 98.5 119 ILE A O 1
ATOM 967 N N . ASN A 1 120 ? -2.943 16.609 -5.336 1 98.25 120 ASN A N 1
ATOM 968 C CA . ASN A 1 120 ? -4.375 16.891 -5.316 1 98.25 120 ASN A CA 1
ATOM 969 C C . ASN A 1 120 ? -5.098 16.047 -4.277 1 98.25 120 ASN A C 1
ATOM 971 O O . ASN A 1 120 ? -4.781 14.867 -4.102 1 98.25 120 ASN A O 1
ATOM 975 N N . PHE A 1 121 ? -6.074 16.688 -3.646 1 97.06 121 PHE A N 1
ATOM 976 C CA . PHE A 1 121 ? -6.82 15.992 -2.607 1 97.06 121 PHE A CA 1
ATOM 977 C C . PHE A 1 121 ? -8.266 15.758 -3.043 1 97.06 121 PHE A C 1
ATOM 979 O O . PHE A 1 121 ? -8.742 16.391 -3.984 1 97.06 121 PHE A O 1
ATOM 986 N N . ILE A 1 122 ? -8.906 14.859 -2.455 1 93.31 122 ILE A N 1
ATOM 987 C CA . ILE A 1 122 ? -10.211 14.344 -2.877 1 93.31 122 ILE A CA 1
ATOM 988 C C . ILE A 1 122 ? -11.258 15.453 -2.779 1 93.31 122 ILE A C 1
ATOM 990 O O . ILE A 1 122 ? -12.273 15.414 -3.471 1 93.31 122 ILE A O 1
ATOM 994 N N . ASP A 1 123 ? -11.055 16.422 -1.948 1 93.94 123 ASP A N 1
ATOM 995 C CA . ASP A 1 123 ? -12.055 17.469 -1.8 1 93.94 123 ASP A CA 1
ATOM 996 C C . ASP A 1 123 ? -11.789 18.625 -2.768 1 93.94 123 ASP A C 1
ATOM 998 O O . ASP A 1 123 ? -12.406 19.688 -2.668 1 93.94 123 ASP A O 1
ATOM 1002 N N . GLY A 1 124 ? -10.781 18.453 -3.611 1 96.31 124 GLY A N 1
ATOM 1003 C CA . GLY A 1 124 ? -10.516 19.453 -4.641 1 96.31 124 GLY A CA 1
ATOM 1004 C C . GLY A 1 124 ? -9.383 20.391 -4.285 1 96.31 124 GLY A C 1
ATOM 1005 O O . GLY A 1 124 ? -8.852 21.094 -5.148 1 96.31 124 GLY A O 1
ATOM 1006 N N . GLN A 1 125 ? -9 20.438 -3.016 1 97.94 125 GLN A N 1
ATOM 1007 C CA . GLN A 1 125 ? -7.84 21.219 -2.609 1 97.94 125 GLN A CA 1
ATOM 1008 C C . GLN A 1 125 ? -6.547 20.609 -3.146 1 97.94 125 GLN A C 1
ATOM 1010 O O . GLN A 1 125 ? -6.543 19.484 -3.631 1 97.94 125 GLN A O 1
ATOM 1015 N N . PHE A 1 126 ? -5.504 21.453 -3.162 1 98.31 126 PHE A N 1
ATOM 1016 C CA . PHE A 1 126 ? -4.203 20.938 -3.584 1 98.31 126 PHE A CA 1
ATOM 1017 C C . PHE A 1 126 ? -3.076 21.672 -2.867 1 98.31 126 PHE A C 1
ATOM 1019 O O . PHE A 1 126 ? -3.291 22.734 -2.291 1 98.31 126 PHE A O 1
ATOM 1026 N N . ILE A 1 127 ? -1.935 21.094 -2.82 1 98.12 127 ILE A N 1
ATOM 1027 C CA . ILE A 1 127 ? -0.709 21.734 -2.357 1 98.12 127 ILE A CA 1
ATOM 1028 C C . ILE A 1 127 ? 0.406 21.516 -3.379 1 98.12 127 ILE A C 1
ATOM 1030 O O . ILE A 1 127 ? 0.32 20.609 -4.215 1 98.12 127 ILE A O 1
ATOM 1034 N N . THR A 1 128 ? 1.38 22.406 -3.314 1 97.69 128 THR A N 1
ATOM 1035 C CA . THR A 1 128 ? 2.578 22.25 -4.133 1 97.69 128 THR A CA 1
ATOM 1036 C C . THR A 1 128 ? 3.809 22.031 -3.256 1 97.69 128 THR A C 1
ATOM 1038 O O . THR A 1 128 ? 3.969 22.688 -2.227 1 97.69 128 THR A O 1
ATOM 1041 N N . ALA A 1 129 ? 4.602 21.125 -3.594 1 97.19 129 ALA A N 1
ATOM 1042 C CA . ALA A 1 129 ? 5.844 20.828 -2.887 1 97.19 129 ALA A CA 1
ATOM 1043 C C . ALA A 1 129 ? 7.051 21.016 -3.799 1 97.19 129 ALA A C 1
ATOM 1045 O O . ALA A 1 129 ? 7.02 20.625 -4.969 1 97.19 129 ALA A O 1
ATOM 1046 N N . PRO A 1 130 ? 8.141 21.641 -3.266 1 96.62 130 PRO A N 1
ATOM 1047 C CA . PRO A 1 130 ? 9.344 21.875 -4.062 1 96.62 130 PRO A CA 1
ATOM 1048 C C . PRO A 1 130 ? 10.242 20.641 -4.16 1 96.62 130 PRO A C 1
ATOM 1050 O O . PRO A 1 130 ? 11.438 20.719 -3.838 1 96.62 130 PRO A O 1
ATOM 1053 N N . VAL A 1 131 ? 9.703 19.531 -4.586 1 97.31 131 VAL A N 1
ATOM 1054 C CA . VAL A 1 131 ? 10.398 18.266 -4.809 1 97.31 131 VAL A CA 1
ATOM 1055 C C . VAL A 1 131 ? 9.852 17.594 -6.059 1 97.31 131 VAL A C 1
ATOM 1057 O O . VAL A 1 131 ? 8.789 17.953 -6.559 1 97.31 131 VAL A O 1
ATOM 1060 N N . THR A 1 132 ? 10.602 16.656 -6.609 1 97.06 132 THR A N 1
ATOM 1061 C CA . THR A 1 132 ? 10.188 15.953 -7.816 1 97.06 132 THR A CA 1
ATOM 1062 C C . THR A 1 132 ? 9.023 15.016 -7.523 1 97.06 132 THR A C 1
ATOM 1064 O O . THR A 1 132 ? 8.852 14.562 -6.387 1 97.06 132 T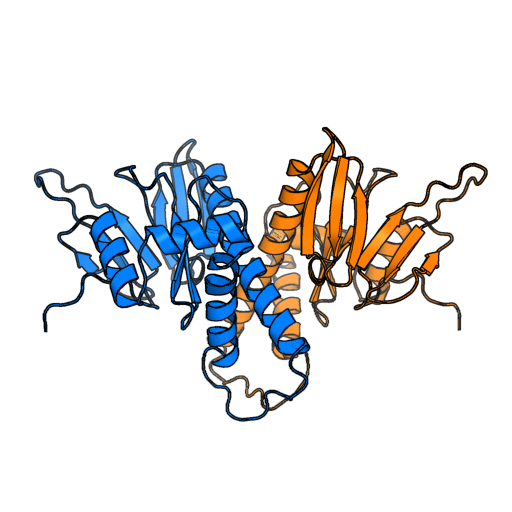HR A O 1
ATOM 1067 N N . THR A 1 133 ? 8.242 14.734 -8.57 1 96.5 133 THR A N 1
ATOM 1068 C CA . THR A 1 133 ? 7.121 13.805 -8.453 1 96.5 133 THR A CA 1
ATOM 1069 C C . THR A 1 133 ? 7.605 12.414 -8.062 1 96.5 133 THR A C 1
ATOM 1071 O O . THR A 1 133 ? 6.922 11.695 -7.332 1 96.5 133 THR A O 1
ATOM 1074 N N . ARG A 1 134 ? 8.75 12.055 -8.508 1 94.81 134 ARG A N 1
ATOM 1075 C CA . ARG A 1 134 ? 9.336 10.766 -8.156 1 94.81 134 ARG A CA 1
ATOM 1076 C C . ARG A 1 134 ? 9.508 10.641 -6.645 1 94.81 134 ARG A C 1
ATOM 1078 O O . ARG A 1 134 ? 9.172 9.609 -6.059 1 94.81 134 ARG A O 1
ATOM 1085 N N . THR A 1 135 ? 9.977 11.68 -6.039 1 96.19 135 THR A N 1
ATOM 1086 C CA . THR A 1 135 ? 10.195 11.688 -4.598 1 96.19 135 THR A CA 1
ATOM 1087 C C . THR A 1 135 ? 8.875 11.578 -3.844 1 96.19 135 THR A C 1
ATOM 1089 O O . THR A 1 135 ? 8.734 10.75 -2.941 1 96.19 135 THR A O 1
ATOM 1092 N N . VAL A 1 136 ? 7.918 12.359 -4.23 1 97.88 136 VAL A N 1
ATOM 1093 C CA . VAL A 1 136 ? 6.629 12.359 -3.539 1 97.88 136 VAL A CA 1
ATOM 1094 C C . VAL A 1 136 ? 5.961 11 -3.699 1 97.88 136 VAL A C 1
ATOM 1096 O O . VAL A 1 136 ? 5.438 10.438 -2.732 1 97.88 136 VAL A O 1
ATOM 1099 N N . ASN A 1 137 ? 6.031 10.469 -4.875 1 96.44 137 ASN A N 1
ATOM 1100 C CA . ASN A 1 137 ? 5.445 9.156 -5.133 1 96.44 137 ASN A CA 1
ATOM 1101 C C . ASN A 1 137 ? 6.105 8.07 -4.289 1 96.44 137 ASN A C 1
ATOM 1103 O O . ASN A 1 137 ? 5.43 7.191 -3.756 1 96.44 137 ASN A O 1
ATOM 1107 N N . HIS A 1 138 ? 7.352 8.188 -4.223 1 96.44 138 HIS A N 1
ATOM 1108 C CA . HIS A 1 138 ? 8.102 7.223 -3.422 1 96.44 138 HIS A CA 1
ATOM 1109 C C . HIS A 1 138 ? 7.676 7.27 -1.958 1 96.44 138 HIS A C 1
ATOM 1111 O O . HIS A 1 138 ? 7.387 6.234 -1.355 1 96.44 138 HIS A O 1
ATOM 1117 N N . GLN A 1 139 ? 7.555 8.438 -1.41 1 98.06 139 GLN A N 1
ATOM 1118 C CA . GLN A 1 139 ? 7.188 8.602 -0.008 1 98.06 139 GLN A CA 1
ATOM 1119 C C . GLN A 1 139 ? 5.734 8.195 0.23 1 98.06 139 GLN A C 1
ATOM 1121 O O . GLN A 1 139 ? 5.414 7.59 1.258 1 98.06 139 GLN A O 1
ATOM 1126 N N . TYR A 1 140 ? 4.914 8.516 -0.732 1 98.56 140 TYR A N 1
ATOM 1127 C CA . TYR A 1 140 ? 3.512 8.117 -0.659 1 98.56 140 TYR A CA 1
ATOM 1128 C C . TYR A 1 140 ? 3.375 6.594 -0.663 1 98.56 140 TYR A C 1
ATOM 1130 O O . TYR A 1 140 ? 2.697 6.023 0.194 1 98.56 140 TYR A O 1
ATOM 1138 N N . LYS A 1 141 ? 4.078 5.969 -1.538 1 97.81 141 LYS A N 1
ATOM 1139 C CA . LYS A 1 141 ? 4.043 4.512 -1.642 1 97.81 141 LYS A CA 1
ATOM 1140 C C . LYS A 1 141 ? 4.59 3.859 -0.376 1 97.81 141 LYS A C 1
ATOM 1142 O O . LYS A 1 141 ? 4.086 2.822 0.06 1 97.81 141 LYS A O 1
ATOM 1147 N N . ASN A 1 142 ? 5.598 4.441 0.202 1 98.25 142 ASN A N 1
ATOM 1148 C CA . ASN A 1 142 ? 6.137 3.926 1.456 1 98.25 142 ASN A CA 1
ATOM 1149 C C . ASN A 1 142 ? 5.086 3.936 2.564 1 98.25 142 ASN A C 1
ATOM 1151 O O . ASN A 1 142 ? 5 2.994 3.354 1 98.25 142 ASN A O 1
ATOM 1155 N N . ALA A 1 143 ? 4.332 4.969 2.594 1 98.56 143 ALA A N 1
ATOM 1156 C CA . ALA A 1 143 ? 3.291 5.074 3.615 1 98.56 143 ALA A CA 1
ATOM 1157 C C . ALA A 1 143 ? 2.193 4.039 3.391 1 98.56 143 ALA A C 1
ATOM 1159 O O . ALA A 1 143 ? 1.713 3.418 4.34 1 98.56 143 ALA A O 1
ATOM 1160 N N . ILE A 1 144 ? 1.888 3.889 2.16 1 97.69 144 ILE A N 1
ATOM 1161 C CA . ILE A 1 144 ? 0.869 2.91 1.799 1 97.69 144 ILE A CA 1
ATOM 1162 C C . ILE A 1 144 ? 1.361 1.505 2.137 1 97.69 144 ILE A C 1
ATOM 1164 O O . ILE A 1 144 ? 0.595 0.674 2.631 1 97.69 144 ILE A O 1
ATOM 1168 N N . TYR A 1 145 ? 2.607 1.277 1.806 1 97.88 145 TYR A N 1
ATOM 1169 C CA . TYR A 1 145 ? 3.242 0.014 2.162 1 97.88 145 TYR A CA 1
ATOM 1170 C C . TYR A 1 145 ? 3.162 -0.232 3.664 1 97.88 145 TYR A C 1
ATOM 1172 O O . TYR A 1 145 ? 2.807 -1.329 4.102 1 97.88 145 TYR A O 1
ATOM 1180 N N . TYR A 1 146 ? 3.453 0.769 4.469 1 97.12 146 TYR A N 1
ATOM 1181 C CA . TYR A 1 146 ? 3.355 0.682 5.918 1 97.12 146 TYR A CA 1
ATOM 1182 C C . TYR A 1 146 ? 1.939 0.32 6.352 1 97.12 146 TYR A C 1
ATOM 1184 O O . TYR A 1 146 ? 1.744 -0.588 7.16 1 97.12 146 TYR A O 1
ATOM 1192 N N . GLU A 1 147 ? 0.962 0.998 5.797 1 95.56 147 GLU A N 1
ATOM 1193 C CA . GLU A 1 147 ? -0.439 0.712 6.09 1 95.56 147 GLU A CA 1
ATOM 1194 C C . GLU A 1 147 ? -0.777 -0.749 5.809 1 95.56 147 GLU A C 1
ATOM 1196 O O . GLU A 1 147 ? -1.438 -1.406 6.613 1 95.56 147 GLU A O 1
ATOM 1201 N N . HIS A 1 148 ? -0.344 -1.188 4.688 1 94.5 148 HIS A N 1
ATOM 1202 C CA . HIS A 1 148 ? -0.602 -2.559 4.258 1 94.5 148 HIS A CA 1
ATOM 1203 C C . HIS A 1 148 ? -0.037 -3.564 5.258 1 94.5 148 HIS A C 1
ATOM 1205 O O . HIS A 1 148 ? -0.723 -4.516 5.641 1 94.5 148 HIS A O 1
ATOM 1211 N N . LEU A 1 149 ? 1.194 -3.369 5.652 1 93.81 149 LEU A N 1
ATOM 1212 C CA . LEU A 1 149 ? 1.829 -4.297 6.582 1 93.81 149 LEU A CA 1
ATOM 1213 C C . LEU A 1 149 ? 1.096 -4.316 7.918 1 93.81 149 LEU A C 1
ATOM 1215 O O . LEU A 1 149 ? 0.937 -5.375 8.531 1 93.81 149 LEU A O 1
ATOM 1219 N N . LEU A 1 150 ? 0.654 -3.15 8.391 1 91.12 150 LEU A N 1
ATOM 1220 C CA . LEU A 1 150 ? -0.112 -3.084 9.633 1 91.12 150 LEU A CA 1
ATOM 1221 C C . LEU A 1 150 ? -1.415 -3.867 9.508 1 91.12 150 LEU A C 1
ATOM 1223 O O . LEU A 1 150 ? -1.745 -4.672 10.383 1 91.12 150 LEU A O 1
ATOM 1227 N N . LYS A 1 151 ? -2.111 -3.605 8.43 1 87.5 151 LYS A N 1
ATOM 1228 C CA . LYS A 1 151 ? -3.4 -4.254 8.219 1 87.5 151 LYS A CA 1
ATOM 1229 C C . LYS A 1 151 ? -3.244 -5.77 8.125 1 87.5 151 LYS A C 1
ATOM 1231 O O . LYS A 1 151 ? -4.078 -6.52 8.641 1 87.5 151 LYS A O 1
ATOM 1236 N N . LYS A 1 152 ? -2.256 -6.145 7.465 1 86.38 152 LYS A N 1
ATOM 1237 C CA . LYS A 1 152 ? -1.99 -7.57 7.32 1 86.38 152 LYS A CA 1
ATOM 1238 C C . LYS A 1 152 ? -1.729 -8.219 8.68 1 86.38 152 LYS A C 1
ATOM 1240 O O . LYS A 1 152 ? -2.219 -9.32 8.953 1 86.38 152 LYS A O 1
ATOM 1245 N N . ARG A 1 153 ? -0.921 -7.633 9.469 1 83.06 153 ARG A N 1
ATOM 1246 C CA . ARG A 1 153 ? -0.623 -8.164 10.789 1 83.06 153 ARG A CA 1
ATOM 1247 C C . ARG A 1 153 ? -1.881 -8.227 11.656 1 83.06 153 ARG A C 1
ATOM 1249 O O . ARG A 1 153 ? -2.066 -9.18 12.422 1 83.06 153 ARG A O 1
ATOM 1256 N N . VAL A 1 154 ? -2.713 -7.223 11.539 1 81.88 154 VAL A N 1
ATOM 1257 C CA . VAL A 1 154 ? -3.984 -7.219 12.258 1 81.88 154 VAL A CA 1
ATOM 1258 C C . VAL A 1 154 ? -4.84 -8.398 11.797 1 81.88 154 VAL A C 1
ATOM 1260 O O . VAL A 1 154 ? -5.457 -9.078 12.617 1 81.88 154 VAL A O 1
ATOM 1263 N N . LYS A 1 155 ? -4.871 -8.594 10.492 1 77.69 155 LYS A N 1
ATOM 1264 C CA . LYS A 1 155 ? -5.648 -9.695 9.938 1 77.69 155 LYS A CA 1
ATOM 1265 C C . LYS A 1 155 ? -5.148 -11.039 10.461 1 77.69 155 LYS A C 1
ATOM 1267 O O . LYS A 1 155 ? -5.949 -11.914 10.805 1 77.69 155 LYS A O 1
ATOM 1272 N N . THR A 1 156 ? -3.875 -11.219 10.508 1 74.56 156 THR A N 1
ATOM 1273 C CA . THR A 1 156 ? -3.273 -12.461 10.977 1 74.56 156 THR A CA 1
ATOM 1274 C C . THR A 1 156 ? -3.639 -12.711 12.438 1 74.56 156 THR A C 1
ATOM 1276 O O . THR A 1 156 ? -3.916 -13.852 12.828 1 74.56 156 THR A O 1
ATOM 1279 N N . ILE A 1 157 ? -3.664 -11.688 13.18 1 69.75 157 ILE A N 1
ATOM 1280 C CA . ILE A 1 157 ? -4.035 -11.812 14.586 1 69.75 157 ILE A CA 1
ATOM 1281 C C . ILE A 1 157 ? -5.508 -12.195 14.695 1 69.75 157 ILE A C 1
ATOM 1283 O O . ILE A 1 157 ? -5.871 -13.047 15.516 1 69.75 157 ILE A O 1
ATOM 1287 N N . LYS A 1 158 ? -6.293 -11.609 13.859 1 65.5 158 LYS A N 1
ATOM 1288 C CA . LYS A 1 158 ? -7.73 -11.875 13.891 1 65.5 158 LYS A CA 1
ATOM 1289 C C . LYS A 1 158 ? -8.023 -13.328 13.516 1 65.5 158 LYS A C 1
ATOM 1291 O O . LYS A 1 158 ? -8.914 -13.953 14.094 1 65.5 158 LYS A O 1
ATOM 1296 N N . TRP A 1 159 ? -7.406 -13.836 12.547 1 62.09 159 TRP A N 1
ATOM 1297 C CA . TRP A 1 159 ? -7.594 -15.211 12.078 1 62.09 159 TRP A CA 1
ATOM 1298 C C . TRP A 1 159 ? -7.188 -16.203 13.164 1 62.09 159 TRP A C 1
ATOM 1300 O O . TRP A 1 159 ? -7.812 -17.266 13.312 1 62.09 159 TRP A O 1
ATOM 1310 N N . ASN A 1 160 ? -6.137 -15.898 13.719 1 59.16 160 ASN A N 1
ATOM 1311 C CA . ASN A 1 160 ? -5.672 -16.781 14.773 1 59.16 160 ASN A CA 1
ATOM 1312 C C . ASN A 1 160 ? -6.629 -16.781 15.969 1 59.16 160 ASN A C 1
ATOM 1314 O O . ASN A 1 160 ? -6.629 -17.719 16.766 1 59.16 160 ASN A O 1
ATOM 1318 N N . ILE A 1 161 ? -7.371 -15.734 16.062 1 52.72 161 ILE A N 1
ATOM 1319 C CA . ILE A 1 161 ? -8.359 -15.68 17.125 1 52.72 161 ILE A CA 1
ATOM 1320 C C . ILE A 1 161 ? -9.734 -16.062 16.594 1 52.72 161 ILE A C 1
ATOM 1322 O O . ILE A 1 161 ? -10.211 -15.477 15.617 1 52.72 161 ILE A O 1
ATOM 1326 N N . GLU A 1 162 ? -10.117 -17.562 16.391 1 45.53 162 GLU A N 1
ATOM 1327 C CA . GLU A 1 162 ? -11.367 -18.141 15.93 1 45.53 162 GLU A CA 1
ATOM 1328 C C . GLU A 1 162 ? -12.523 -17.156 16.062 1 45.53 162 GLU A C 1
ATOM 1330 O O . GLU A 1 162 ? -13.617 -17.406 15.531 1 45.53 162 GLU A O 1
ATOM 1335 N N . GLN A 1 163 ? -12.93 -16.734 17.219 1 42.12 163 GLN A N 1
ATOM 1336 C CA . GLN A 1 163 ? -14.266 -16.234 17.547 1 42.12 163 GLN A CA 1
ATOM 1337 C C . GLN A 1 163 ? -14.656 -15.055 16.672 1 42.12 163 GLN A C 1
ATOM 1339 O O . GLN A 1 163 ? -13.828 -14.188 16.391 1 42.12 163 GLN A O 1
ATOM 1344 N N . PRO A 1 164 ? -15.773 -15.461 15.922 1 38.53 164 PRO A N 1
ATOM 1345 C CA . PRO A 1 164 ? -16.391 -14.531 14.977 1 38.53 164 PRO A CA 1
ATOM 1346 C C . PRO A 1 164 ? -16.516 -13.117 15.539 1 38.53 164 PRO A C 1
ATOM 1348 O O . PRO A 1 164 ? -16.938 -12.93 16.688 1 38.53 164 PRO A O 1
ATOM 1351 N N . ILE A 1 165 ? -15.734 -12.383 15.398 1 38.81 165 ILE A N 1
ATOM 1352 C CA . ILE A 1 165 ? -16.094 -11.016 15.75 1 38.81 165 ILE A CA 1
ATOM 1353 C C . ILE A 1 165 ? -17.453 -10.672 15.156 1 38.81 165 ILE A C 1
ATOM 1355 O O . ILE A 1 165 ? -17.641 -10.711 13.938 1 38.81 165 ILE A O 1
ATOM 1359 N N . ASP A 1 166 ? -18.578 -10.984 15.578 1 34.81 166 ASP A N 1
ATOM 1360 C CA . ASP A 1 166 ? -20.016 -10.734 15.438 1 34.81 166 ASP A CA 1
ATOM 1361 C C . ASP A 1 166 ? -20.281 -9.258 15.18 1 34.81 166 ASP A C 1
ATOM 1363 O O . ASP A 1 166 ? -20.734 -8.883 14.094 1 34.81 166 ASP A O 1
ATOM 1367 N N . TYR A 1 167 ? -21.625 -8.523 15.562 1 34.22 167 TYR A N 1
ATOM 1368 C CA . TYR A 1 167 ? -22.859 -7.762 15.422 1 34.22 167 TYR A CA 1
ATOM 1369 C C . TYR A 1 167 ? -22.562 -6.285 15.164 1 34.22 167 TYR A C 1
ATOM 1371 O O . TYR A 1 167 ? -23.297 -5.621 14.43 1 34.22 167 TYR A O 1
ATOM 1379 N N . SER A 1 168 ? -22.375 -5.102 16.094 1 34.19 168 SER A N 1
ATOM 1380 C CA . SER A 1 168 ? -22.672 -3.676 16.016 1 34.19 168 SER A CA 1
ATOM 1381 C C . SER A 1 168 ? -21.625 -2.932 15.203 1 34.19 168 SER A C 1
ATOM 1383 O O . SER A 1 168 ? -21.641 -1.701 15.133 1 34.19 168 SER A O 1
ATOM 1385 N N . LYS A 1 169 ? -20.906 -3.26 14.328 1 35.97 169 LYS A N 1
ATOM 1386 C CA . LYS A 1 169 ? -19.547 -2.734 14.195 1 35.97 169 LYS A CA 1
ATOM 1387 C C . LYS A 1 169 ? -19.531 -1.421 13.422 1 35.97 169 LYS A C 1
ATOM 1389 O O . LYS A 1 169 ? -19.766 -1.409 12.211 1 35.97 169 LYS A O 1
ATOM 1394 N N . PRO A 1 170 ? -19.953 -0.353 13.953 1 35.69 170 PRO A N 1
ATOM 1395 C CA . PRO A 1 170 ? -19.781 0.96 13.328 1 35.69 170 PRO A CA 1
ATOM 1396 C C . PRO A 1 170 ? -18.359 1.192 12.836 1 35.69 170 PRO A C 1
ATOM 1398 O O . PRO A 1 170 ? -18.156 1.601 11.695 1 35.69 170 PRO A O 1
ATOM 1401 N N . ALA A 1 171 ? -17.469 1.839 13.727 1 38.31 171 ALA A N 1
ATOM 1402 C CA . ALA A 1 171 ? -16.172 2.494 13.891 1 38.31 171 ALA A CA 1
ATOM 1403 C C . ALA A 1 171 ? -15.031 1.533 13.586 1 38.31 171 ALA A C 1
ATOM 1405 O O . ALA A 1 171 ? -15.219 0.314 13.594 1 38.31 171 ALA A O 1
ATOM 1406 N N . LEU A 1 172 ? -13.695 1.966 13.438 1 48.75 172 LEU A N 1
ATOM 1407 C CA . LEU A 1 172 ? -12.438 1.221 13.508 1 48.75 172 LEU A CA 1
ATOM 1408 C C . LEU A 1 172 ? -12.555 0.05 14.477 1 48.75 172 LEU A C 1
ATOM 1410 O O . LEU A 1 172 ? -12.844 0.245 15.664 1 48.75 172 LEU A O 1
ATOM 1414 N N . ASP A 1 173 ? -12.82 -1.154 13.828 1 59.66 173 ASP A N 1
ATOM 1415 C CA . ASP A 1 173 ? -12.914 -2.367 14.633 1 59.66 173 ASP A CA 1
ATOM 1416 C C . ASP A 1 173 ? -11.945 -2.314 15.812 1 59.66 173 ASP A C 1
ATOM 1418 O O . ASP A 1 173 ? -10.734 -2.191 15.633 1 59.66 173 ASP A O 1
ATOM 1422 N N . VAL A 1 174 ? -12.477 -1.825 17.016 1 56.75 174 VAL A N 1
ATOM 1423 C CA . VAL A 1 174 ? -11.734 -1.809 18.266 1 56.75 174 VAL A CA 1
ATOM 1424 C C . VAL A 1 174 ? -10.688 -2.922 18.266 1 56.75 174 VAL A C 1
ATOM 1426 O O . VAL A 1 174 ? -9.547 -2.715 18.688 1 56.75 174 VAL A O 1
ATOM 1429 N N . TYR A 1 175 ? -11.156 -3.891 17.688 1 59.31 175 TYR A N 1
ATOM 1430 C CA . TYR A 1 175 ? -10.227 -5.02 17.656 1 59.31 175 TYR A CA 1
ATOM 1431 C C . TYR A 1 175 ? -9.039 -4.723 16.75 1 59.31 175 TYR A C 1
ATOM 1433 O O . TYR A 1 175 ? -7.891 -4.988 17.125 1 59.31 175 TYR A O 1
ATOM 1441 N N . GLU A 1 176 ? -9.398 -4.156 15.664 1 68.81 176 GLU A N 1
ATOM 1442 C CA . GLU A 1 176 ? -8.312 -3.809 14.75 1 68.81 176 GLU A CA 1
ATOM 1443 C C . GLU A 1 176 ? -7.355 -2.807 15.383 1 68.81 176 GLU A C 1
ATOM 1445 O O . GLU A 1 176 ? -6.137 -2.912 15.211 1 68.81 176 GLU A O 1
ATOM 1450 N N . THR A 1 177 ? -8.008 -1.917 16.094 1 69.31 177 THR A N 1
ATOM 1451 C CA . THR A 1 177 ? -7.199 -0.93 16.797 1 69.31 177 THR A CA 1
ATOM 1452 C C . THR A 1 177 ? -6.297 -1.604 17.828 1 69.31 177 THR A C 1
ATOM 1454 O O . THR A 1 177 ? -5.098 -1.333 17.875 1 69.31 177 THR A O 1
ATOM 1457 N N . LEU A 1 178 ? -6.789 -2.426 18.594 1 69.75 178 LEU A N 1
ATOM 1458 C CA . LEU A 1 178 ? -6.031 -3.148 19.609 1 69.75 178 LEU A CA 1
ATOM 1459 C C . LEU A 1 178 ? -4.926 -3.98 18.969 1 69.75 178 LEU A C 1
ATOM 1461 O O . LEU A 1 178 ? -3.787 -3.979 19.438 1 69.75 178 LEU A O 1
ATOM 1465 N N . CYS A 1 179 ? -5.297 -4.602 17.938 1 70.88 179 CYS A N 1
ATOM 1466 C CA . CYS A 1 179 ? -4.301 -5.391 17.234 1 70.88 179 CYS A CA 1
ATOM 1467 C C . CYS A 1 179 ? -3.168 -4.504 16.719 1 70.88 179 CYS A C 1
ATOM 1469 O O . CYS A 1 179 ? -1.997 -4.883 16.797 1 70.88 179 CYS A O 1
ATOM 1471 N N . THR A 1 180 ? -3.547 -3.373 16.266 1 73.94 180 THR A N 1
ATOM 1472 C CA . THR A 1 180 ? -2.531 -2.453 15.766 1 73.94 180 THR A CA 1
ATOM 1473 C C . THR A 1 180 ? -1.585 -2.029 16.875 1 73.94 180 THR A C 1
ATOM 1475 O O . THR A 1 180 ? -0.367 -1.991 16.688 1 73.94 180 THR A O 1
ATOM 1478 N N . TYR A 1 181 ? -2.141 -1.774 18.047 1 73.56 181 TYR A N 1
ATOM 1479 C CA . TYR A 1 181 ? -1.315 -1.419 19.203 1 73.56 181 TYR A CA 1
ATOM 1480 C C . TYR A 1 181 ? -0.387 -2.566 19.578 1 73.56 181 TYR A C 1
ATOM 1482 O O . TYR A 1 181 ? 0.772 -2.342 19.938 1 73.56 181 TYR A O 1
ATOM 1490 N N . LEU A 1 182 ? -0.873 -3.758 19.453 1 72.19 182 LEU A N 1
ATOM 1491 C CA . LEU A 1 182 ? -0.064 -4.926 19.797 1 72.19 182 LEU A CA 1
ATOM 1492 C C . LEU A 1 182 ? 1.099 -5.078 18.812 1 72.19 182 LEU A C 1
ATOM 1494 O O . LEU A 1 182 ? 2.215 -5.41 19.219 1 72.19 182 LEU A O 1
ATOM 1498 N N . ILE A 1 183 ? 0.812 -4.898 17.641 1 74.69 183 ILE A N 1
ATOM 1499 C CA . ILE A 1 183 ? 1.823 -5.02 16.594 1 74.69 183 ILE A CA 1
ATOM 1500 C C . ILE A 1 183 ? 2.934 -4 16.828 1 74.69 183 ILE A C 1
ATOM 1502 O O . ILE A 1 183 ? 4.117 -4.328 16.719 1 74.69 183 ILE A O 1
ATOM 1506 N N . ILE A 1 184 ? 2.484 -2.865 17.141 1 72.31 184 ILE A N 1
ATOM 1507 C CA . ILE A 1 184 ? 3.43 -1.767 17.312 1 72.31 184 ILE A CA 1
ATOM 1508 C C . ILE A 1 184 ? 4.227 -1.958 18.594 1 72.31 184 ILE A C 1
ATOM 1510 O O . ILE A 1 184 ? 5.422 -1.667 18.641 1 72.31 184 ILE A O 1
ATOM 1514 N N . ASN A 1 185 ? 3.742 -2.516 19.594 1 69.75 185 ASN A N 1
ATOM 1515 C CA . ASN A 1 185 ? 4.391 -2.635 20.906 1 69.75 185 ASN A CA 1
ATOM 1516 C C . ASN A 1 185 ? 5.113 -3.971 21.047 1 69.75 185 ASN A C 1
ATOM 1518 O O . ASN A 1 185 ? 5.836 -4.188 22.016 1 69.75 185 ASN A O 1
ATOM 1522 N N . GLN A 1 186 ? 4.742 -5.055 20.344 1 61.56 186 GLN A N 1
ATOM 1523 C CA . GLN A 1 186 ? 5.418 -6.344 20.438 1 61.56 186 GLN A CA 1
ATOM 1524 C C . GLN A 1 186 ? 6.922 -6.199 20.234 1 61.56 186 GLN A C 1
ATOM 1526 O O . GLN A 1 186 ? 7.707 -6.941 20.828 1 61.56 186 GLN A O 1
ATOM 1531 N N . SER A 1 187 ? 7.406 -5.613 19.219 1 52.09 187 SER A N 1
ATOM 1532 C CA . SER A 1 187 ? 8.82 -5.773 18.906 1 52.09 187 SER A CA 1
ATOM 1533 C C . SER A 1 187 ? 9.695 -5.086 19.953 1 52.09 187 SER A C 1
ATOM 1535 O O . SER A 1 187 ? 10.922 -5.125 19.875 1 52.09 187 SER A O 1
ATOM 1537 N N . LYS A 1 188 ? 9.273 -4.316 20.953 1 48.5 188 LYS A N 1
ATOM 1538 C CA . LYS A 1 188 ? 10.148 -3.742 21.969 1 48.5 188 LYS A CA 1
ATOM 1539 C C . LYS A 1 188 ? 10.758 -4.828 22.844 1 48.5 188 LYS A C 1
ATOM 1541 O O . LYS A 1 188 ? 11.75 -4.59 23.547 1 48.5 188 LYS A O 1
ATOM 1546 N N . ASN A 1 189 ? 10.25 -5.973 23.047 1 38.12 189 ASN A N 1
ATOM 1547 C CA . ASN A 1 189 ? 10.758 -6.992 23.969 1 38.12 189 ASN A CA 1
ATOM 1548 C C . ASN A 1 189 ? 11.617 -8.023 23.25 1 38.12 189 ASN A C 1
ATOM 1550 O O . ASN A 1 189 ? 11.984 -9.047 23.812 1 38.12 189 ASN A O 1
ATOM 1554 N N . SER A 1 190 ? 11.695 -8.07 21.984 1 32.66 190 SER A N 1
ATOM 1555 C CA . SER A 1 190 ? 12.773 -8.969 21.562 1 32.66 190 SER A CA 1
ATOM 1556 C C . SER A 1 190 ? 14.086 -8.211 21.406 1 32.66 190 SER A C 1
ATOM 1558 O O . SER A 1 190 ? 14.094 -7.059 20.969 1 32.66 190 SER A O 1
ATOM 1560 N N . MET B 1 1 ? -13.008 -34.688 -14.031 1 33.09 1 MET B N 1
ATOM 1561 C CA . MET B 1 1 ? -13.258 -33.25 -14.008 1 33.09 1 MET B CA 1
ATOM 1562 C C . MET B 1 1 ? -12.016 -32.469 -14.43 1 33.09 1 MET B C 1
ATOM 1564 O O . MET B 1 1 ? -10.938 -32.656 -13.859 1 33.09 1 MET B O 1
ATOM 1568 N N . GLU B 1 2 ? -11.547 -32.25 -15.602 1 43.88 2 GLU B N 1
ATOM 1569 C CA . GLU B 1 2 ? -10.32 -31.688 -16.172 1 43.88 2 GLU B CA 1
ATOM 1570 C C . GLU B 1 2 ? -9.82 -30.5 -15.328 1 43.88 2 GLU B C 1
ATOM 1572 O O . GLU B 1 2 ? -10.562 -29.547 -15.109 1 43.88 2 GLU B O 1
ATOM 1577 N N . GLU B 1 3 ? -9.148 -30.719 -14.344 1 53.59 3 GLU B N 1
ATOM 1578 C CA . GLU B 1 3 ? -8.656 -29.797 -13.328 1 53.59 3 GLU B CA 1
ATOM 1579 C C . GLU B 1 3 ? -8.141 -28.5 -13.953 1 53.59 3 GLU B C 1
ATOM 1581 O O . GLU B 1 3 ? -7.277 -28.531 -14.828 1 53.59 3 GLU B O 1
ATOM 1586 N N . HIS B 1 4 ? -8.906 -27.406 -14.125 1 76.62 4 HIS B N 1
ATOM 1587 C CA . HIS B 1 4 ? -8.633 -26.125 -14.766 1 76.62 4 HIS B CA 1
ATOM 1588 C C . HIS B 1 4 ? -7.371 -25.484 -14.211 1 76.62 4 HIS B C 1
ATOM 1590 O O . HIS B 1 4 ? -7.148 -25.484 -13 1 76.62 4 HIS B O 1
ATOM 1596 N N . TYR B 1 5 ? -6.246 -25.547 -15.109 1 91.88 5 TYR B N 1
ATOM 1597 C CA . TYR B 1 5 ? -4.977 -24.875 -14.859 1 91.88 5 TYR B CA 1
ATOM 1598 C C . TYR B 1 5 ? -5.203 -23.422 -14.477 1 91.88 5 TYR B C 1
ATOM 1600 O O . TYR B 1 5 ? -4.992 -22.516 -15.281 1 91.88 5 TYR B O 1
ATOM 1608 N N . ILE B 1 6 ? -5.77 -23.312 -13.219 1 95.25 6 ILE B N 1
ATOM 1609 C CA . ILE B 1 6 ? -6.145 -21.969 -12.82 1 95.25 6 ILE B CA 1
ATOM 1610 C C . ILE B 1 6 ? -5.527 -21.641 -11.461 1 95.25 6 ILE B C 1
ATOM 1612 O O . ILE B 1 6 ? -5.293 -22.531 -10.648 1 95.25 6 ILE B O 1
ATOM 1616 N N . PHE B 1 7 ? -5.258 -20.406 -11.289 1 97.25 7 PHE B N 1
ATOM 1617 C CA . PHE B 1 7 ? -4.836 -19.859 -10.008 1 97.25 7 PHE B CA 1
ATOM 1618 C C . PHE B 1 7 ? -6.039 -19.594 -9.109 1 97.25 7 PHE B C 1
ATOM 1620 O O . PHE B 1 7 ? -6.988 -18.922 -9.508 1 97.25 7 PHE B O 1
ATOM 1627 N N . LYS B 1 8 ? -5.988 -20.141 -7.934 1 95.31 8 LYS B N 1
ATOM 1628 C CA . LYS B 1 8 ? -7.137 -20.062 -7.035 1 95.31 8 LYS B CA 1
ATOM 1629 C C . LYS B 1 8 ? -6.855 -19.109 -5.871 1 95.31 8 LYS B C 1
ATOM 1631 O O . LYS B 1 8 ? -5.727 -18.641 -5.699 1 95.31 8 LYS B O 1
ATOM 1636 N N . SER B 1 9 ? -7.879 -18.828 -5.016 1 92.5 9 SER B N 1
ATOM 1637 C CA . SER B 1 9 ? -7.816 -17.828 -3.949 1 92.5 9 SER B CA 1
ATOM 1638 C C . SER B 1 9 ? -6.766 -18.203 -2.908 1 92.5 9 SER B C 1
ATOM 1640 O O . SER B 1 9 ? -6.148 -17.328 -2.301 1 92.5 9 SER B O 1
ATOM 1642 N N . ASN B 1 10 ? -6.559 -19.484 -2.73 1 95.81 10 ASN B N 1
ATOM 1643 C CA . ASN B 1 10 ? -5.609 -19.922 -1.712 1 95.81 10 ASN B CA 1
ATOM 1644 C C . ASN B 1 10 ? -4.227 -20.172 -2.305 1 95.81 10 ASN B C 1
ATOM 1646 O O . ASN B 1 10 ? -3.328 -20.656 -1.617 1 95.81 10 ASN B O 1
ATOM 1650 N N . ASP B 1 11 ? -4.113 -19.828 -3.549 1 97.81 11 ASP B N 1
ATOM 1651 C CA . ASP B 1 11 ? -2.809 -20.016 -4.18 1 97.81 11 ASP B CA 1
ATOM 1652 C C . ASP B 1 11 ? -1.886 -18.828 -3.873 1 97.81 11 ASP B C 1
ATOM 1654 O O . ASP B 1 11 ? -2.336 -17.688 -3.805 1 97.81 11 ASP B O 1
ATOM 1658 N N . ILE B 1 12 ? -0.592 -19.172 -3.732 1 98.56 12 ILE B N 1
ATOM 1659 C CA . ILE B 1 12 ? 0.412 -18.219 -3.287 1 98.56 12 ILE B CA 1
ATOM 1660 C C . ILE B 1 12 ? 1.175 -17.672 -4.492 1 98.56 12 ILE B C 1
ATOM 1662 O O . ILE B 1 12 ? 1.408 -16.453 -4.59 1 98.56 12 ILE B O 1
ATOM 1666 N N . ALA B 1 13 ? 1.559 -18.547 -5.426 1 98.81 13 ALA B N 1
ATOM 1667 C CA . ALA B 1 13 ? 2.451 -18.094 -6.484 1 98.81 13 ALA B CA 1
ATOM 1668 C C . ALA B 1 13 ? 2.385 -19.016 -7.699 1 98.81 13 ALA B C 1
ATOM 1670 O O . ALA B 1 13 ? 2.064 -20.203 -7.566 1 98.81 13 ALA B O 1
ATOM 1671 N N . ILE B 1 14 ? 2.664 -18.469 -8.836 1 98.44 14 ILE B N 1
ATOM 1672 C CA . ILE B 1 14 ? 2.908 -19.188 -10.086 1 98.44 14 ILE B CA 1
ATOM 1673 C C . ILE B 1 14 ? 4.41 -19.234 -10.359 1 98.44 14 ILE B C 1
ATOM 1675 O O . ILE B 1 14 ? 5.031 -18.203 -10.648 1 98.44 14 ILE B O 1
ATOM 1679 N N . ILE B 1 15 ? 4.992 -20.391 -10.344 1 97.81 15 ILE B N 1
ATOM 1680 C CA . ILE B 1 15 ? 6.441 -20.547 -10.375 1 97.81 15 ILE B CA 1
ATOM 1681 C C . ILE B 1 15 ? 6.852 -21.391 -11.578 1 97.81 15 ILE B C 1
ATOM 1683 O O . ILE B 1 15 ? 6.391 -22.516 -11.734 1 97.81 15 ILE B O 1
ATOM 1687 N N . PRO B 1 16 ? 7.75 -20.844 -12.391 1 96.38 16 PRO B N 1
ATOM 1688 C CA . PRO B 1 16 ? 8.273 -21.688 -13.469 1 96.38 16 PRO B CA 1
ATOM 1689 C C . PRO B 1 16 ? 9.211 -22.766 -12.953 1 96.38 16 PRO B C 1
ATOM 1691 O O . PRO B 1 16 ? 9.984 -22.531 -12.023 1 96.38 16 PRO B O 1
ATOM 1694 N N . ILE B 1 17 ? 9.047 -23.984 -13.508 1 91.56 17 ILE B N 1
ATOM 1695 C CA . ILE B 1 17 ? 9.961 -25.078 -13.195 1 91.56 17 ILE B CA 1
ATOM 1696 C C . ILE B 1 17 ? 10.812 -25.406 -14.43 1 91.56 17 ILE B C 1
ATOM 1698 O O . ILE B 1 17 ? 10.281 -25.516 -15.539 1 91.56 17 ILE B O 1
ATOM 1702 N N . VAL B 1 18 ? 12.133 -25.312 -14.273 1 77.12 18 VAL B N 1
ATOM 1703 C CA . VAL B 1 18 ? 13.008 -25.75 -15.352 1 77.12 18 VAL B CA 1
ATOM 1704 C C . VAL B 1 18 ? 13.195 -27.266 -15.289 1 77.12 18 VAL B C 1
ATOM 1706 O O . VAL B 1 18 ? 13.656 -27.797 -14.273 1 77.12 18 VAL B O 1
ATOM 1709 N N . LYS B 1 19 ? 12.508 -27.969 -16.062 1 70.88 19 LYS B N 1
ATOM 1710 C CA . LYS B 1 19 ? 12.781 -29.406 -16.078 1 70.88 19 LYS B CA 1
ATOM 1711 C C . LYS B 1 19 ? 14.008 -29.719 -16.938 1 70.88 19 LYS B C 1
ATOM 1713 O O . LYS B 1 19 ? 14.219 -29.109 -17.984 1 70.88 19 LYS B O 1
ATOM 1718 N N . GLU B 1 20 ? 15.18 -30.156 -16.297 1 61.72 20 GLU B N 1
ATOM 1719 C CA . GLU B 1 20 ? 16.391 -30.547 -17 1 61.72 20 GLU B CA 1
ATOM 1720 C C . GLU B 1 20 ? 16.078 -31.156 -18.375 1 61.72 20 GLU B C 1
ATOM 1722 O O . GLU B 1 20 ? 16.703 -30.781 -19.375 1 61.72 20 GLU B O 1
ATOM 1727 N N . ASN B 1 21 ? 15.648 -32.375 -18.391 1 57.69 21 ASN B N 1
ATOM 1728 C CA . ASN B 1 21 ? 15.539 -33.188 -19.609 1 57.69 21 ASN B CA 1
ATOM 1729 C C . ASN B 1 21 ? 14.258 -32.844 -20.375 1 57.69 21 ASN B C 1
ATOM 1731 O O . ASN B 1 21 ? 14.008 -33.438 -21.422 1 57.69 21 ASN B O 1
ATOM 1735 N N . GLY B 1 22 ? 13.398 -31.969 -19.891 1 57.41 22 GLY B N 1
ATOM 1736 C CA . GLY B 1 22 ? 12.094 -31.969 -20.531 1 57.41 22 GLY B CA 1
ATOM 1737 C C . GLY B 1 22 ? 11.773 -30.656 -21.219 1 57.41 22 GLY B C 1
ATOM 1738 O O . GLY B 1 22 ? 12.328 -29.609 -20.875 1 57.41 22 GLY B O 1
ATOM 1739 N N . HIS B 1 23 ? 11.492 -30.594 -22.5 1 60.16 23 HIS B N 1
ATOM 1740 C CA . HIS B 1 23 ? 11.203 -29.578 -23.516 1 60.16 23 HIS B CA 1
ATOM 1741 C C . HIS B 1 23 ? 9.961 -28.781 -23.156 1 60.16 23 HIS B C 1
ATOM 1743 O O . HIS B 1 23 ? 9.594 -27.828 -23.859 1 60.16 23 HIS B O 1
ATOM 1749 N N . TYR B 1 24 ? 9.25 -29.156 -22.109 1 67.81 24 TYR B N 1
ATOM 1750 C CA . TYR B 1 24 ? 7.988 -28.438 -22.031 1 67.81 24 TYR B CA 1
ATOM 1751 C C . TYR B 1 24 ? 7.945 -27.531 -20.797 1 67.81 24 TYR B C 1
ATOM 1753 O O . TYR B 1 24 ? 8.539 -27.859 -19.766 1 67.81 24 TYR B O 1
ATOM 1761 N N . PRO B 1 25 ? 7.438 -26.375 -20.984 1 82.88 25 PRO B N 1
ATOM 1762 C CA . PRO B 1 25 ? 7.27 -25.484 -19.828 1 82.88 25 PRO B CA 1
ATOM 1763 C C . PRO B 1 25 ? 6.379 -26.078 -18.75 1 82.88 25 PRO B C 1
ATOM 1765 O O . PRO B 1 25 ? 5.379 -26.734 -19.047 1 82.88 25 PRO B O 1
ATOM 1768 N N . VAL B 1 26 ? 6.82 -26.203 -17.625 1 92.25 26 VAL B N 1
ATOM 1769 C CA . VAL B 1 26 ? 6.094 -26.719 -16.469 1 92.25 26 VAL B CA 1
ATOM 1770 C C . VAL B 1 26 ? 5.938 -25.609 -15.438 1 92.25 26 VAL B C 1
ATOM 1772 O O . VAL B 1 26 ? 6.82 -24.766 -15.273 1 92.25 26 VAL B O 1
ATOM 1775 N N . THR B 1 27 ? 4.773 -25.578 -14.82 1 96.19 27 THR B N 1
ATOM 1776 C CA . THR B 1 27 ? 4.477 -24.562 -13.82 1 96.19 27 THR B CA 1
ATOM 1777 C C . THR B 1 27 ? 4.152 -25.219 -12.477 1 96.19 27 THR B C 1
ATOM 1779 O O . THR B 1 27 ? 3.408 -26.203 -12.414 1 96.19 27 THR B O 1
ATOM 1782 N N . LYS B 1 28 ? 4.77 -24.766 -11.461 1 97.19 28 LYS B N 1
ATOM 1783 C CA . LYS B 1 28 ? 4.418 -25.109 -10.086 1 97.19 28 LYS B CA 1
ATOM 1784 C C . LYS B 1 28 ? 3.529 -24.031 -9.469 1 97.19 28 LYS B C 1
ATOM 1786 O O . LYS B 1 28 ? 3.846 -22.844 -9.523 1 97.19 28 LYS B O 1
ATOM 1791 N N . ILE B 1 29 ? 2.346 -24.422 -8.945 1 98.25 29 ILE B N 1
ATOM 1792 C CA . ILE B 1 29 ? 1.468 -23.531 -8.188 1 98.25 29 ILE B CA 1
ATOM 1793 C C . ILE B 1 29 ? 1.662 -23.766 -6.691 1 98.25 29 ILE B C 1
ATOM 1795 O O . ILE B 1 29 ? 1.312 -24.828 -6.172 1 98.25 29 ILE B O 1
ATOM 1799 N N . LEU B 1 30 ? 2.279 -22.781 -6.062 1 98.56 30 LEU B N 1
ATOM 1800 C CA . LEU B 1 30 ? 2.383 -22.828 -4.609 1 98.56 30 LEU B CA 1
ATOM 1801 C C . LEU B 1 30 ? 1.047 -22.5 -3.953 1 98.56 30 LEU B C 1
ATOM 1803 O O . LEU B 1 30 ? 0.407 -21.516 -4.309 1 98.56 30 LEU B O 1
ATOM 1807 N N . THR B 1 31 ? 0.585 -23.391 -3.061 1 97.88 31 THR B N 1
ATOM 1808 C CA . THR B 1 31 ? -0.722 -23.234 -2.434 1 97.88 31 THR B CA 1
ATOM 1809 C C . THR B 1 31 ? -0.589 -23.156 -0.916 1 97.88 31 THR B C 1
ATOM 1811 O O . THR B 1 31 ? 0.206 -23.891 -0.318 1 97.88 31 THR B O 1
ATOM 1814 N N . TYR B 1 32 ? -1.319 -22.203 -0.283 1 97 32 TYR B N 1
ATOM 1815 C CA . TYR B 1 32 ? -1.267 -21.953 1.152 1 97 32 TYR B CA 1
ATOM 1816 C C . TYR B 1 32 ? -1.544 -23.219 1.944 1 97 32 TYR B C 1
ATOM 1818 O O . TYR B 1 32 ? -2.588 -23.859 1.77 1 97 32 TYR B O 1
ATOM 1826 N N . GLU B 1 33 ? -0.7 -23.656 2.771 1 96.25 33 GLU B N 1
ATOM 1827 C CA . GLU B 1 33 ? -0.799 -24.766 3.713 1 96.25 33 GLU B CA 1
ATOM 1828 C C . GLU B 1 33 ? -1.155 -26.062 2.998 1 96.25 33 GLU B C 1
ATOM 1830 O O . GLU B 1 33 ? -1.908 -26.891 3.527 1 96.25 33 GLU B O 1
ATOM 1835 N N . LYS B 1 34 ? -0.796 -26.188 1.698 1 97.25 34 LYS B N 1
ATOM 1836 C CA . LYS B 1 34 ? -1.02 -27.391 0.897 1 97.25 34 LYS B CA 1
ATOM 1837 C C . LYS B 1 34 ? 0.198 -27.719 0.033 1 97.25 34 LYS B C 1
ATOM 1839 O O . LYS B 1 34 ? 1.067 -26.859 -0.162 1 97.25 34 LYS B O 1
ATOM 1844 N N . GLU B 1 35 ? 0.229 -28.906 -0.378 1 97.06 35 GLU B N 1
ATOM 1845 C CA . GLU B 1 35 ? 1.245 -29.281 -1.356 1 97.06 35 GLU B CA 1
ATOM 1846 C C . GLU B 1 35 ? 1.051 -28.531 -2.67 1 97.06 35 GLU B C 1
ATOM 1848 O O . GLU B 1 35 ? -0.083 -28.312 -3.1 1 97.06 35 GLU B O 1
ATOM 1853 N N . PRO B 1 36 ? 2.121 -28.203 -3.277 1 97 36 PRO B N 1
ATOM 1854 C CA . PRO B 1 36 ? 2.004 -27.5 -4.551 1 97 36 PRO B CA 1
ATOM 1855 C C . PRO B 1 36 ? 1.39 -28.359 -5.652 1 97 36 PRO B C 1
ATOM 1857 O O . PRO B 1 36 ? 1.475 -29.578 -5.605 1 97 36 PRO B O 1
ATOM 1860 N N . ARG B 1 37 ? 0.759 -27.75 -6.582 1 96.44 37 ARG B N 1
ATOM 1861 C CA . ARG B 1 37 ? 0.271 -28.391 -7.797 1 96.44 37 ARG B CA 1
ATOM 1862 C C . ARG B 1 37 ? 1.232 -28.172 -8.961 1 96.44 37 ARG B C 1
ATOM 1864 O O . ARG B 1 37 ? 1.81 -27.094 -9.102 1 96.44 37 ARG B O 1
ATOM 1871 N N . ILE B 1 38 ? 1.338 -29.234 -9.773 1 95.12 38 ILE B N 1
ATOM 1872 C CA . ILE B 1 38 ? 2.209 -29.141 -10.938 1 95.12 38 ILE B CA 1
ATOM 1873 C C . ILE B 1 38 ? 1.371 -29.188 -12.219 1 95.12 38 ILE B C 1
ATOM 1875 O O . ILE B 1 38 ? 0.566 -30.094 -12.406 1 95.12 38 ILE B O 1
ATOM 1879 N N . PHE B 1 39 ? 1.511 -28.078 -12.992 1 94 39 PHE B N 1
ATOM 1880 C CA . PHE B 1 39 ? 0.818 -28 -14.273 1 94 39 PHE B CA 1
ATOM 1881 C C . PHE B 1 39 ? 1.797 -28.172 -15.43 1 94 39 PHE B C 1
ATOM 1883 O O . PHE B 1 39 ? 2.859 -27.547 -15.445 1 94 39 PHE B O 1
ATOM 1890 N N . ASN B 1 40 ? 1.43 -28.969 -16.453 1 90.88 40 ASN B N 1
ATOM 1891 C CA . ASN B 1 40 ? 2.27 -29.156 -17.641 1 90.88 40 ASN B CA 1
ATOM 1892 C C . ASN B 1 40 ? 1.991 -28.109 -18.703 1 90.88 40 ASN B C 1
ATOM 1894 O O . ASN B 1 40 ? 1.808 -28.453 -19.875 1 90.88 40 ASN B O 1
ATOM 1898 N N . ILE B 1 41 ? 1.877 -26.875 -18.312 1 92.25 41 ILE B N 1
ATOM 1899 C CA . ILE B 1 41 ? 1.755 -25.703 -19.172 1 92.25 41 ILE B CA 1
ATOM 1900 C C . ILE B 1 41 ? 2.611 -24.562 -18.609 1 92.25 41 ILE B C 1
ATOM 1902 O O . ILE B 1 41 ? 3.076 -24.625 -17.469 1 92.25 41 ILE B O 1
ATOM 1906 N N . SER B 1 42 ? 2.873 -23.578 -19.406 1 92.88 42 SER B N 1
ATOM 1907 C CA . SER B 1 42 ? 3.734 -22.469 -19 1 92.88 42 SER B CA 1
ATOM 1908 C C . SER B 1 42 ? 3.029 -21.547 -18 1 92.88 42 SER B C 1
ATOM 1910 O O . SER B 1 42 ? 1.799 -21.5 -17.969 1 92.88 42 SER B O 1
ATOM 1912 N N . PRO B 1 43 ? 3.814 -20.844 -17.234 1 95.56 43 PRO B N 1
ATOM 1913 C CA . PRO B 1 43 ? 3.219 -19.844 -16.344 1 95.56 43 PRO B CA 1
ATOM 1914 C C . PRO B 1 43 ? 2.314 -18.859 -17.078 1 95.56 43 PRO B C 1
ATOM 1916 O O . PRO B 1 43 ? 1.255 -18.484 -16.562 1 95.56 43 PRO B O 1
ATOM 1919 N N . ARG B 1 44 ? 2.729 -18.484 -18.234 1 94.25 44 ARG B N 1
ATOM 1920 C CA . ARG B 1 44 ? 1.931 -17.562 -19.031 1 94.25 44 ARG B CA 1
ATOM 1921 C C . ARG B 1 44 ? 0.552 -18.141 -19.328 1 94.25 44 ARG B C 1
ATOM 1923 O O . ARG B 1 44 ? -0.459 -17.453 -19.203 1 94.25 44 ARG B O 1
ATOM 1930 N N . ARG B 1 45 ? 0.506 -19.328 -19.688 1 94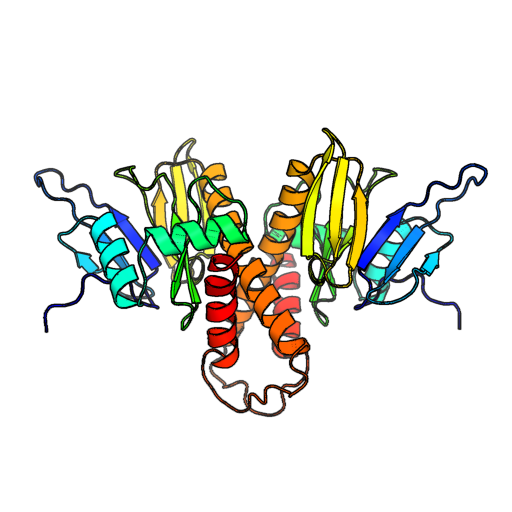.44 45 ARG B N 1
ATOM 1931 C CA . ARG B 1 45 ? -0.758 -19.984 -20 1 94.44 45 ARG B CA 1
ATOM 1932 C C . ARG B 1 45 ? -1.616 -20.141 -18.75 1 94.44 45 ARG B C 1
ATOM 1934 O O . ARG B 1 45 ? -2.84 -20 -18.797 1 94.44 45 ARG B O 1
ATOM 1941 N N . VAL B 1 46 ? -0.975 -20.453 -17.625 1 96.62 46 VAL B N 1
ATOM 1942 C CA . VAL B 1 46 ? -1.706 -20.531 -16.375 1 96.62 46 VAL B CA 1
ATOM 1943 C C . VAL B 1 46 ? -2.348 -19.188 -16.062 1 96.62 46 VAL B C 1
ATOM 1945 O O . VAL B 1 46 ? -3.523 -19.109 -15.695 1 96.62 46 VAL B O 1
ATOM 1948 N N . LEU B 1 47 ? -1.576 -18.125 -16.219 1 96.81 47 LEU B N 1
ATOM 1949 C CA . LEU B 1 47 ? -2.062 -16.766 -15.953 1 96.81 47 LEU B CA 1
ATOM 1950 C C . LEU B 1 47 ? -3.232 -16.422 -16.875 1 96.81 47 LEU B C 1
ATOM 1952 O O . LEU B 1 47 ? -4.27 -15.945 -16.406 1 96.81 47 LEU B O 1
ATOM 1956 N N . GLU B 1 48 ? -3.129 -16.719 -18.109 1 96 48 GLU B N 1
ATOM 1957 C CA . GLU B 1 48 ? -4.176 -16.438 -19.078 1 96 48 GLU B CA 1
ATOM 1958 C C . GLU B 1 48 ? -5.445 -17.219 -18.781 1 96 48 GLU B C 1
ATOM 1960 O O . GLU B 1 48 ? -6.551 -16.688 -18.859 1 96 48 GLU B O 1
ATOM 1965 N N . SER B 1 49 ? -5.238 -18.516 -18.484 1 96.12 49 SER B N 1
ATOM 1966 C CA . SER B 1 49 ? -6.375 -19.344 -18.125 1 96.12 49 SER B CA 1
ATOM 1967 C C . SER B 1 49 ? -7.066 -18.812 -16.875 1 96.12 49 SER B C 1
ATOM 1969 O O . SER B 1 49 ? -8.297 -18.844 -16.766 1 96.12 49 SER B O 1
ATOM 1971 N N . SER B 1 50 ? -6.324 -18.359 -15.922 1 96.56 50 SER B N 1
ATOM 1972 C CA . SER B 1 50 ? -6.871 -17.781 -14.695 1 96.56 50 SER B CA 1
ATOM 1973 C C . SER B 1 50 ? -7.652 -16.5 -14.984 1 96.56 50 SER B C 1
ATOM 1975 O O . SER B 1 50 ? -8.758 -16.328 -14.469 1 96.56 50 SER B O 1
ATOM 1977 N N . CYS B 1 51 ? -7.066 -15.641 -15.805 1 95.62 51 CYS B N 1
ATOM 1978 C CA . CYS B 1 51 ? -7.773 -14.43 -16.203 1 95.62 51 CYS B CA 1
ATOM 1979 C C . CYS B 1 51 ? -9.117 -14.766 -16.828 1 95.62 51 CYS B C 1
ATOM 1981 O O . CYS B 1 51 ? -10.141 -14.18 -16.469 1 95.62 51 CYS B O 1
ATOM 1983 N N . LYS B 1 52 ? -9.125 -15.688 -17.75 1 94.56 52 LYS B N 1
ATOM 1984 C CA . LYS B 1 52 ? -10.352 -16.109 -18.422 1 94.56 52 LYS B CA 1
ATOM 1985 C C . LYS B 1 52 ? -11.359 -16.672 -17.422 1 94.56 52 LYS B C 1
ATOM 1987 O O . LYS B 1 52 ? -12.547 -16.344 -17.484 1 94.56 52 LYS B O 1
ATOM 1992 N N . PHE B 1 53 ? -10.844 -17.438 -16.562 1 94.44 53 PHE B N 1
ATOM 1993 C CA . PHE B 1 53 ? -11.695 -18.047 -15.555 1 94.44 53 PHE B CA 1
ATOM 1994 C C . PHE B 1 53 ? -12.406 -16.984 -14.734 1 94.44 53 PHE B C 1
ATOM 1996 O O . PHE B 1 53 ? -13.586 -17.125 -14.406 1 94.44 53 PHE B O 1
ATOM 2003 N N . TYR B 1 54 ? -11.68 -15.914 -14.422 1 91.62 54 TYR B N 1
ATOM 2004 C CA . TYR B 1 54 ? -12.25 -14.859 -13.586 1 91.62 54 TYR B CA 1
ATOM 2005 C C . TYR B 1 54 ? -12.93 -13.797 -14.445 1 91.62 54 TYR B C 1
ATOM 2007 O O . TYR B 1 54 ? -13.352 -12.758 -13.938 1 91.62 54 TYR B O 1
ATOM 2015 N N . GLY B 1 55 ? -12.984 -13.961 -15.648 1 89 55 GLY B N 1
ATOM 2016 C CA . GLY B 1 55 ? -13.875 -13.188 -16.5 1 89 55 GLY B CA 1
ATOM 2017 C C . GLY B 1 55 ? -13.18 -12.047 -17.219 1 89 55 GLY B C 1
ATOM 2018 O O . GLY B 1 55 ? -13.812 -11.039 -17.531 1 89 55 GLY B O 1
ATOM 2019 N N . SER B 1 56 ? -11.922 -12.102 -17.422 1 92.81 56 SER B N 1
ATOM 2020 C CA . SER B 1 56 ? -11.211 -11.023 -18.094 1 92.81 56 SER B CA 1
ATOM 2021 C C . SER B 1 56 ? -10.039 -11.562 -18.906 1 92.81 56 SER B C 1
ATOM 2023 O O . SER B 1 56 ? -9.977 -12.758 -19.203 1 92.81 56 SER B O 1
ATOM 2025 N N . LYS B 1 57 ? -9.227 -10.719 -19.484 1 96.19 57 LYS B N 1
ATOM 2026 C CA . LYS B 1 57 ? -7.988 -11.023 -20.203 1 96.19 57 LYS B CA 1
ATOM 2027 C C . LYS B 1 57 ? -6.793 -10.328 -19.547 1 96.19 57 LYS B C 1
ATOM 2029 O O . LYS B 1 57 ? -6.938 -9.25 -18.969 1 96.19 57 LYS B O 1
ATOM 2034 N N . PHE B 1 58 ? -5.68 -10.969 -19.781 1 96.56 58 PHE B N 1
ATOM 2035 C CA . PHE B 1 58 ? -4.469 -10.414 -19.188 1 96.56 58 PHE B CA 1
ATOM 2036 C C . PHE B 1 58 ? -4.238 -8.984 -19.672 1 96.56 58 PHE B C 1
ATOM 2038 O O . PHE B 1 58 ? -3.924 -8.094 -18.875 1 96.56 58 PHE B O 1
ATOM 2045 N N . SER B 1 59 ? -4.398 -8.75 -20.938 1 96.25 59 SER B N 1
ATOM 2046 C CA . SER B 1 59 ? -4.145 -7.438 -21.531 1 96.25 59 SER B CA 1
ATOM 2047 C C . SER B 1 59 ? -5.055 -6.375 -20.922 1 96.25 59 SER B C 1
ATOM 2049 O O . SER B 1 59 ? -4.633 -5.23 -20.719 1 96.25 59 SER B O 1
ATOM 2051 N N . ILE B 1 60 ? -6.25 -6.73 -20.594 1 94.38 60 ILE B N 1
ATOM 2052 C CA . ILE B 1 60 ? -7.223 -5.812 -20 1 94.38 60 ILE B CA 1
ATOM 2053 C C . ILE B 1 60 ? -6.828 -5.492 -18.562 1 94.38 60 ILE B C 1
ATOM 2055 O O . ILE B 1 60 ? -6.805 -4.324 -18.172 1 94.38 60 ILE B O 1
ATOM 2059 N N . LEU B 1 61 ? -6.504 -6.551 -17.859 1 96.19 61 LEU B N 1
ATOM 2060 C CA . LEU B 1 61 ? -6.094 -6.363 -16.469 1 96.19 61 LEU B CA 1
ATOM 2061 C C . LEU B 1 61 ? -4.855 -5.48 -16.391 1 96.19 61 LEU B C 1
ATOM 2063 O O . LEU B 1 61 ? -4.785 -4.582 -15.547 1 96.19 61 LEU B O 1
ATOM 2067 N N . ARG B 1 62 ? -3.914 -5.766 -17.266 1 96.5 62 ARG B N 1
ATOM 2068 C CA . ARG B 1 62 ? -2.697 -4.961 -17.328 1 96.5 62 ARG B CA 1
ATOM 2069 C C . ARG B 1 62 ? -3.021 -3.506 -17.641 1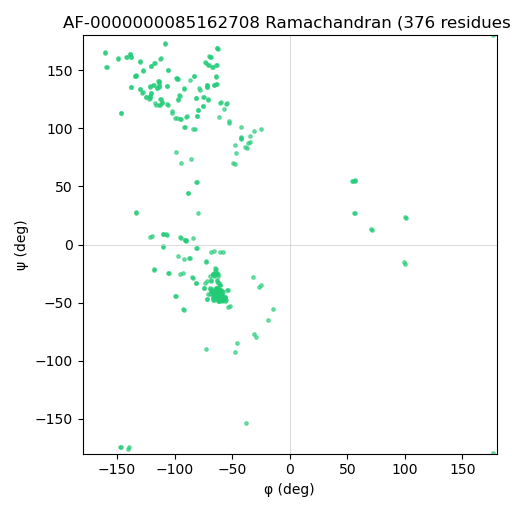 96.5 62 ARG B C 1
ATOM 2071 O O . ARG B 1 62 ? -2.516 -2.594 -16.984 1 96.5 62 ARG B O 1
ATOM 2078 N N . SER B 1 63 ? -3.848 -3.229 -18.594 1 96.19 63 SER B N 1
ATOM 2079 C CA . SER B 1 63 ? -4.238 -1.886 -19 1 96.19 63 SER B CA 1
ATOM 2080 C C . SER B 1 63 ? -4.957 -1.146 -17.875 1 96.19 63 SER B C 1
ATOM 2082 O O . SER B 1 63 ? -4.758 0.057 -17.688 1 96.19 63 SER B O 1
ATOM 2084 N N . ASP B 1 64 ? -5.801 -1.885 -17.156 1 94.12 64 ASP B N 1
ATOM 2085 C CA . ASP B 1 64 ? -6.512 -1.293 -16.016 1 94.12 64 ASP B CA 1
ATOM 2086 C C . ASP B 1 64 ? -5.535 -0.757 -14.977 1 94.12 64 ASP B C 1
ATOM 2088 O O . ASP B 1 64 ? -5.695 0.365 -14.492 1 94.12 64 ASP B O 1
ATOM 2092 N N . THR B 1 65 ? -4.535 -1.578 -14.68 1 96.38 65 THR B N 1
ATOM 2093 C CA . THR B 1 65 ? -3.547 -1.183 -13.68 1 96.38 65 THR B CA 1
ATOM 2094 C C . THR B 1 65 ? -2.779 0.053 -14.141 1 96.38 65 THR B C 1
ATOM 2096 O O . THR B 1 65 ? -2.574 0.988 -13.367 1 96.38 65 THR B O 1
ATOM 2099 N N . ILE B 1 66 ? -2.404 0.051 -15.414 1 95.75 66 ILE B N 1
ATOM 2100 C CA . ILE B 1 66 ? -1.65 1.174 -15.961 1 95.75 66 ILE B CA 1
ATOM 2101 C C . ILE B 1 66 ? -2.49 2.447 -15.883 1 95.75 66 ILE B C 1
ATOM 2103 O O . ILE B 1 66 ? -1.997 3.496 -15.461 1 95.75 66 ILE B O 1
ATOM 2107 N N . ARG B 1 67 ? -3.707 2.342 -16.188 1 94.19 67 ARG B N 1
ATOM 2108 C CA . ARG B 1 67 ? -4.602 3.494 -16.172 1 94.19 67 ARG B CA 1
ATOM 2109 C C . ARG B 1 67 ? -4.762 4.043 -14.758 1 94.19 67 ARG B C 1
ATOM 2111 O O . ARG B 1 67 ? -4.746 5.258 -14.555 1 94.19 67 ARG B O 1
ATOM 2118 N N . ILE B 1 68 ? -4.848 3.166 -13.82 1 92.94 68 ILE B N 1
ATOM 2119 C CA . ILE B 1 68 ? -5.164 3.541 -12.445 1 92.94 68 ILE B CA 1
ATOM 2120 C C . ILE B 1 68 ? -3.904 4.039 -11.742 1 92.94 68 ILE B C 1
ATOM 2122 O O . ILE B 1 68 ? -3.961 4.977 -10.945 1 92.94 68 ILE B O 1
ATOM 2126 N N . THR B 1 69 ? -2.705 3.512 -12.047 1 94.75 69 THR B N 1
ATOM 2127 C CA . THR B 1 69 ? -1.52 3.754 -11.234 1 94.75 69 THR B CA 1
ATOM 2128 C C . THR B 1 69 ? -0.449 4.484 -12.039 1 94.75 69 THR B C 1
ATOM 2130 O O . THR B 1 69 ? 0.501 5.027 -11.469 1 94.75 69 THR B O 1
ATOM 2133 N N . ASP B 1 70 ? -0.511 4.41 -13.336 1 94.06 70 ASP B N 1
ATOM 2134 C CA . ASP B 1 70 ? 0.5 4.91 -14.266 1 94.06 70 ASP B CA 1
ATOM 2135 C C . ASP B 1 70 ? 1.769 4.062 -14.203 1 94.06 70 ASP B C 1
ATOM 2137 O O . ASP B 1 70 ? 2.842 4.512 -14.617 1 94.06 70 ASP B O 1
ATOM 2141 N N . ILE B 1 71 ? 1.707 2.885 -13.57 1 95.88 71 ILE B N 1
ATOM 2142 C CA . ILE B 1 71 ? 2.826 1.947 -13.57 1 95.88 71 ILE B CA 1
ATOM 2143 C C . ILE B 1 71 ? 2.854 1.169 -14.883 1 95.88 71 ILE B C 1
ATOM 2145 O O . ILE B 1 71 ? 1.974 0.346 -15.141 1 95.88 71 ILE B O 1
ATOM 2149 N N . LYS B 1 72 ? 3.924 1.39 -15.609 1 95.62 72 LYS B N 1
ATOM 2150 C CA . LYS B 1 72 ? 3.99 0.807 -16.953 1 95.62 72 LYS B CA 1
ATOM 2151 C C . LYS B 1 72 ? 4.941 -0.387 -16.984 1 95.62 72 LYS B C 1
ATOM 2153 O O . LYS B 1 72 ? 4.848 -1.238 -17.859 1 95.62 72 LYS B O 1
ATOM 2158 N N . SER B 1 73 ? 5.871 -0.392 -16.047 1 96.25 73 SER B N 1
ATOM 2159 C CA . SER B 1 73 ? 6.859 -1.467 -15.992 1 96.25 73 SER B CA 1
ATOM 2160 C C . SER B 1 73 ? 6.43 -2.561 -15.023 1 96.25 73 SER B C 1
ATOM 2162 O O . SER B 1 73 ? 6.484 -2.375 -13.805 1 96.25 73 SER B O 1
ATOM 2164 N N . LYS B 1 74 ? 6.035 -3.719 -15.609 1 97.38 74 LYS B N 1
ATOM 2165 C CA . LYS B 1 74 ? 5.633 -4.895 -14.844 1 97.38 74 LYS B CA 1
ATOM 2166 C C . LYS B 1 74 ? 4.484 -4.566 -13.898 1 97.38 74 LYS B C 1
ATOM 2168 O O . LYS B 1 74 ? 4.559 -4.855 -12.703 1 97.38 74 LYS B O 1
ATOM 2173 N N . PRO B 1 75 ? 3.412 -4.035 -14.445 1 98.19 75 PRO B N 1
ATOM 2174 C CA . PRO B 1 75 ? 2.285 -3.686 -13.578 1 98.19 75 PRO B CA 1
ATOM 2175 C C . PRO B 1 75 ? 1.655 -4.902 -12.906 1 98.19 75 PRO B C 1
ATOM 2177 O O . PRO B 1 75 ? 1.55 -5.965 -13.523 1 98.19 75 PRO B O 1
ATOM 2180 N N . PRO B 1 76 ? 1.328 -4.73 -11.578 1 98.44 76 PRO B N 1
ATOM 2181 C CA . PRO B 1 76 ? 0.534 -5.801 -10.977 1 98.44 76 PRO B CA 1
ATOM 2182 C C . PRO B 1 76 ? -0.843 -5.953 -11.617 1 98.44 76 PRO B C 1
ATOM 2184 O O . PRO B 1 76 ? -1.241 -5.117 -12.438 1 98.44 76 PRO B O 1
ATOM 2187 N N . ILE B 1 77 ? -1.521 -7.059 -11.273 1 97.88 77 ILE B N 1
ATOM 2188 C CA . ILE B 1 77 ? -2.852 -7.234 -11.852 1 97.88 77 ILE B CA 1
ATOM 2189 C C . ILE B 1 77 ? -3.838 -7.637 -10.758 1 97.88 77 ILE B C 1
ATOM 2191 O O . ILE B 1 77 ? -3.469 -8.328 -9.805 1 97.88 77 ILE B O 1
ATOM 2195 N N . LEU B 1 78 ? -5.027 -7.176 -10.898 1 97.12 78 LEU B N 1
ATOM 2196 C CA . LEU B 1 78 ? -6.152 -7.652 -10.102 1 97.12 78 LEU B CA 1
ATOM 2197 C C . LEU B 1 78 ? -6.863 -8.812 -10.797 1 97.12 78 LEU B C 1
ATOM 2199 O O . LEU B 1 78 ? -7.676 -8.594 -11.703 1 97.12 78 LEU B O 1
ATOM 2203 N N . LEU B 1 79 ? -6.609 -9.984 -10.383 1 95.75 79 LEU B N 1
ATOM 2204 C CA . LEU B 1 79 ? -7.105 -11.18 -11.055 1 95.75 79 LEU B CA 1
ATOM 2205 C C . LEU B 1 79 ? -8.594 -11.375 -10.789 1 95.75 79 LEU B C 1
ATOM 2207 O O . LEU B 1 79 ? -9.336 -11.805 -11.68 1 95.75 79 LEU B O 1
ATOM 2211 N N . SER B 1 80 ? -8.984 -11.07 -9.602 1 90.19 80 SER B N 1
ATOM 2212 C CA . SER B 1 80 ? -10.391 -11.195 -9.234 1 90.19 80 SER B CA 1
ATOM 2213 C C . SER B 1 80 ? -10.805 -10.125 -8.234 1 90.19 80 SER B C 1
ATOM 2215 O O . SER B 1 80 ? -10.367 -10.141 -7.086 1 90.19 80 SER B O 1
ATOM 2217 N N . PRO B 1 81 ? -11.664 -9.227 -8.656 1 86 81 PRO B N 1
ATOM 2218 C CA . PRO B 1 81 ? -12.18 -8.234 -7.711 1 86 81 PRO B CA 1
ATOM 2219 C C . PRO B 1 81 ? -13.047 -8.852 -6.613 1 86 81 PRO B C 1
ATOM 2221 O O . PRO B 1 81 ? -13.18 -8.281 -5.531 1 86 81 PRO B O 1
ATOM 2224 N N . ILE B 1 82 ? -13.625 -9.961 -6.953 1 79.94 82 ILE B N 1
ATOM 2225 C CA . ILE B 1 82 ? -14.547 -10.602 -6.027 1 79.94 82 ILE B CA 1
ATOM 2226 C C . ILE B 1 82 ? -13.789 -11.102 -4.801 1 79.94 82 ILE B C 1
ATOM 2228 O O . ILE B 1 82 ? -14.188 -10.836 -3.664 1 79.94 82 ILE B O 1
ATOM 2232 N N . ILE B 1 83 ? -12.703 -11.727 -5.035 1 82.69 83 ILE B N 1
ATOM 2233 C CA . ILE B 1 83 ? -11.961 -12.297 -3.918 1 82.69 83 ILE B CA 1
ATOM 2234 C C . ILE B 1 83 ? -10.664 -11.523 -3.711 1 82.69 83 ILE B C 1
ATOM 2236 O O . ILE B 1 83 ? -9.828 -11.898 -2.879 1 82.69 83 ILE B O 1
ATOM 2240 N N . SER B 1 84 ? -10.484 -10.406 -4.391 1 86.62 84 SER B N 1
ATOM 2241 C CA . SER B 1 84 ? -9.383 -9.461 -4.242 1 86.62 84 SER B CA 1
ATOM 2242 C C . SER B 1 84 ? -8.031 -10.156 -4.379 1 86.62 84 SER B C 1
ATOM 2244 O O . SER B 1 84 ? -7.172 -10.031 -3.506 1 86.62 84 SER B O 1
ATOM 2246 N N . ILE B 1 85 ? -7.828 -10.875 -5.488 1 94.94 85 ILE B N 1
ATOM 2247 C CA . ILE B 1 85 ? -6.535 -11.484 -5.777 1 94.94 85 ILE B CA 1
ATOM 2248 C C . ILE B 1 85 ? -5.668 -10.5 -6.562 1 94.94 85 ILE B C 1
ATOM 2250 O O . ILE B 1 85 ? -5.918 -10.242 -7.742 1 94.94 85 ILE B O 1
ATOM 2254 N N . ILE B 1 86 ? -4.652 -10.023 -5.918 1 97.62 86 ILE B N 1
ATOM 2255 C CA . ILE B 1 86 ? -3.701 -9.141 -6.578 1 97.62 86 ILE B CA 1
ATOM 2256 C C . ILE B 1 86 ? -2.35 -9.836 -6.707 1 97.62 86 ILE B C 1
ATOM 2258 O O . ILE B 1 86 ? -1.786 -10.297 -5.711 1 97.62 86 ILE B O 1
ATOM 2262 N N . LEU B 1 87 ? -1.85 -9.898 -7.969 1 98.62 87 LEU B N 1
ATOM 2263 C CA . LEU B 1 87 ? -0.579 -10.555 -8.258 1 98.62 87 LEU B CA 1
ATOM 2264 C C . LEU B 1 87 ? 0.464 -9.539 -8.719 1 98.62 87 LEU B C 1
ATOM 2266 O O . LEU B 1 87 ? 0.15 -8.617 -9.477 1 98.62 87 LEU B O 1
ATOM 2270 N N . PHE B 1 88 ? 1.669 -9.664 -8.211 1 98.81 88 PHE B N 1
ATOM 2271 C CA . PHE B 1 88 ? 2.797 -8.93 -8.773 1 98.81 88 PHE B CA 1
ATOM 2272 C C . PHE B 1 88 ? 3.852 -9.883 -9.312 1 98.81 88 PHE B C 1
ATOM 2274 O O . PHE B 1 88 ? 3.898 -11.055 -8.922 1 98.81 88 PHE B O 1
ATOM 2281 N N . SER B 1 89 ? 4.66 -9.461 -10.234 1 98.31 89 SER B N 1
ATOM 2282 C CA . SER B 1 89 ? 5.68 -10.289 -10.875 1 98.31 89 SER B CA 1
ATOM 2283 C C . SER B 1 89 ? 7.074 -9.938 -10.375 1 98.31 89 SER B C 1
ATOM 2285 O O . SER B 1 89 ? 7.34 -8.789 -10.023 1 98.31 89 SER B O 1
ATOM 2287 N N . THR B 1 90 ? 7.973 -10.906 -10.359 1 98 90 THR B N 1
ATOM 2288 C CA . THR B 1 90 ? 9.344 -10.656 -9.938 1 98 90 THR B CA 1
ATOM 2289 C C . THR B 1 90 ? 10.188 -10.125 -11.102 1 98 90 THR B C 1
ATOM 2291 O O . THR B 1 90 ? 11.195 -9.461 -10.891 1 98 90 THR B O 1
ATOM 2294 N N . GLN B 1 91 ? 9.805 -10.5 -12.281 1 97.31 91 GLN B N 1
ATOM 2295 C CA . GLN B 1 91 ? 10.484 -10.102 -13.508 1 97.31 91 GLN B CA 1
ATOM 2296 C C . GLN B 1 91 ? 9.484 -9.797 -14.617 1 97.31 91 GLN B C 1
ATOM 2298 O O . GLN B 1 91 ? 8.281 -9.734 -14.367 1 97.31 91 GLN B O 1
ATOM 2303 N N . SER B 1 92 ? 10.047 -9.516 -15.781 1 95.56 92 SER B N 1
ATOM 2304 C CA . SER B 1 92 ? 9.195 -9.273 -16.938 1 95.56 92 SER B CA 1
ATOM 2305 C C . SER B 1 92 ? 8.383 -10.508 -17.297 1 95.56 92 SER B C 1
ATOM 2307 O O . SER B 1 92 ? 8.805 -11.633 -17.031 1 95.56 92 SER B O 1
ATOM 2309 N N . ILE B 1 93 ? 7.293 -10.336 -17.906 1 93 93 ILE B N 1
ATOM 2310 C CA . ILE B 1 93 ? 6.379 -11.406 -18.297 1 93 93 ILE B CA 1
ATOM 2311 C C . ILE B 1 93 ? 7.066 -12.344 -19.281 1 93 93 ILE B C 1
ATOM 2313 O O . ILE B 1 93 ? 6.738 -13.531 -19.359 1 93 93 ILE B O 1
ATOM 2317 N N . SER B 1 94 ? 8.031 -11.844 -19.984 1 92.56 94 SER B N 1
ATOM 2318 C CA . SER B 1 94 ? 8.711 -12.648 -20.984 1 92.56 94 SER B CA 1
ATOM 2319 C C . SER B 1 94 ? 9.859 -13.445 -20.375 1 92.56 94 SER B C 1
ATOM 2321 O O . SER B 1 94 ? 10.398 -14.352 -21.016 1 92.56 94 SER B O 1
ATOM 2323 N N . SER B 1 95 ? 10.219 -13.148 -19.172 1 93.81 95 SER B N 1
ATOM 2324 C CA . SER B 1 95 ? 11.32 -13.844 -18.516 1 93.81 95 SER B CA 1
ATOM 2325 C C . SER B 1 95 ? 10.93 -15.266 -18.141 1 93.81 95 SER B C 1
ATOM 2327 O O . SER B 1 95 ? 9.859 -15.492 -17.562 1 93.81 95 SER B O 1
ATOM 2329 N N . THR B 1 96 ? 11.789 -16.281 -18.375 1 91.31 96 THR B N 1
ATOM 2330 C CA . THR B 1 96 ? 11.539 -17.688 -18.094 1 91.31 96 THR B CA 1
ATOM 2331 C C . THR B 1 96 ? 11.594 -17.953 -16.594 1 91.31 96 THR B C 1
ATOM 2333 O O . THR B 1 96 ? 11.125 -18.984 -16.109 1 91.31 96 THR B O 1
ATOM 2336 N N . SER B 1 97 ? 12.141 -17.016 -15.82 1 94.25 97 SER B N 1
ATOM 2337 C CA . SER B 1 97 ? 12.273 -17.203 -14.375 1 94.25 97 SER B CA 1
ATOM 2338 C C . SER B 1 97 ? 11.273 -16.328 -13.617 1 94.25 97 SER B C 1
ATOM 2340 O O . SER B 1 97 ? 11.336 -16.25 -12.391 1 94.25 97 SER B O 1
ATOM 2342 N N . ASN B 1 98 ? 10.352 -15.711 -14.367 1 96.81 98 ASN B N 1
ATOM 2343 C CA . ASN B 1 98 ? 9.375 -14.828 -13.734 1 96.81 98 ASN B CA 1
ATOM 2344 C C . ASN B 1 98 ? 8.43 -15.602 -12.82 1 96.81 98 ASN B C 1
ATOM 2346 O O . ASN B 1 98 ? 7.949 -16.672 -13.188 1 96.81 98 ASN B O 1
ATOM 2350 N N . ILE B 1 99 ? 8.188 -15.047 -11.703 1 98.31 99 ILE B N 1
ATOM 2351 C CA . ILE B 1 99 ? 7.262 -15.617 -10.734 1 98.31 99 ILE B CA 1
ATOM 2352 C C . ILE B 1 99 ? 6.145 -14.625 -10.43 1 98.31 99 ILE B C 1
ATOM 2354 O O . ILE B 1 99 ? 6.402 -13.445 -10.195 1 98.31 99 ILE B O 1
ATOM 2358 N N . TRP B 1 100 ? 4.855 -15.016 -10.523 1 98.69 100 TRP B N 1
ATOM 2359 C CA . TRP B 1 100 ? 3.723 -14.219 -10.062 1 98.69 100 TRP B CA 1
ATOM 2360 C C . TRP B 1 100 ? 3.361 -14.562 -8.625 1 98.69 100 TRP B C 1
ATOM 2362 O O . TRP B 1 100 ? 3.273 -15.742 -8.266 1 98.69 100 TRP B O 1
ATOM 2372 N N . ILE B 1 101 ? 3.148 -13.508 -7.84 1 98.81 101 ILE B N 1
ATOM 2373 C CA . ILE B 1 101 ? 2.982 -13.734 -6.41 1 98.81 101 ILE B CA 1
ATOM 2374 C C . ILE B 1 101 ? 1.732 -13.008 -5.914 1 98.81 101 ILE B C 1
ATOM 2376 O O . ILE B 1 101 ? 1.481 -11.859 -6.293 1 98.81 101 ILE B O 1
ATOM 2380 N N . ASN B 1 102 ? 0.971 -13.688 -5.168 1 98.44 102 ASN B N 1
ATOM 2381 C CA . ASN B 1 102 ? -0.184 -13.117 -4.48 1 98.44 102 ASN B CA 1
ATOM 2382 C C . ASN B 1 102 ? 0.237 -12.273 -3.279 1 98.44 102 ASN B C 1
ATOM 2384 O O . ASN B 1 102 ? 0.825 -12.797 -2.328 1 98.44 102 ASN B O 1
ATOM 2388 N N . ILE B 1 103 ? -0.087 -10.992 -3.273 1 97.62 103 ILE B N 1
ATOM 2389 C CA . ILE B 1 103 ? 0.405 -10.078 -2.248 1 97.62 103 ILE B CA 1
ATOM 2390 C C . ILE B 1 103 ? -0.15 -10.484 -0.885 1 97.62 103 ILE B C 1
ATOM 2392 O O . ILE B 1 103 ? 0.456 -10.195 0.15 1 97.62 103 ILE B O 1
ATOM 2396 N N . GLU B 1 104 ? -1.214 -11.227 -0.852 1 94.69 104 GLU B N 1
ATOM 2397 C CA . GLU B 1 104 ? -1.924 -11.578 0.374 1 94.69 104 GLU B CA 1
ATOM 2398 C C . GLU B 1 104 ? -1.069 -12.477 1.268 1 94.69 104 GLU B C 1
ATOM 2400 O O . GLU B 1 104 ? -1.184 -12.422 2.494 1 94.69 104 GLU B O 1
ATOM 2405 N N . TYR B 1 105 ? -0.178 -13.164 0.689 1 96.38 105 TYR B N 1
ATOM 2406 C CA . TYR B 1 105 ? 0.464 -14.219 1.468 1 96.38 105 TYR B CA 1
ATOM 2407 C C . TYR B 1 105 ? 1.915 -13.859 1.772 1 96.38 105 TYR B C 1
ATOM 2409 O O . TYR B 1 105 ? 2.605 -14.602 2.479 1 96.38 105 TYR B O 1
ATOM 2417 N N . VAL B 1 106 ? 2.375 -12.781 1.313 1 97.56 106 VAL B N 1
ATOM 2418 C CA . VAL B 1 106 ? 3.762 -12.383 1.534 1 97.56 106 VAL B CA 1
ATOM 2419 C C . VAL B 1 106 ? 3.963 -12 3 1 97.56 106 VAL B C 1
ATOM 2421 O O . VAL B 1 106 ? 3.238 -11.164 3.535 1 97.56 106 VAL B O 1
ATOM 2424 N N . LYS B 1 107 ? 4.902 -12.617 3.652 1 94.69 107 LYS B N 1
ATOM 2425 C CA . LYS B 1 107 ? 5.281 -12.273 5.02 1 94.69 107 LYS B CA 1
ATOM 2426 C C . LYS B 1 107 ? 6.418 -11.258 5.035 1 94.69 107 LYS B C 1
ATOM 2428 O O . LYS B 1 107 ? 6.297 -10.195 5.656 1 94.69 107 LYS B O 1
ATOM 2433 N N . ASP B 1 108 ? 7.504 -11.57 4.379 1 95.44 108 ASP B N 1
ATOM 2434 C CA . ASP B 1 108 ? 8.633 -10.656 4.266 1 95.44 108 ASP B CA 1
ATOM 2435 C C . ASP B 1 108 ? 9.539 -11.039 3.096 1 95.44 108 ASP B C 1
ATOM 2437 O O . ASP B 1 108 ? 9.352 -12.086 2.477 1 95.44 108 ASP B O 1
ATOM 2441 N N . ILE B 1 109 ? 10.367 -10.164 2.727 1 97.44 109 ILE B N 1
ATOM 2442 C CA . ILE B 1 109 ? 11.297 -10.281 1.604 1 97.44 109 ILE B CA 1
ATOM 2443 C C . ILE B 1 109 ? 12.727 -10.039 2.084 1 97.44 109 ILE B C 1
ATOM 2445 O O . ILE B 1 109 ? 13.008 -9.016 2.705 1 97.44 109 ILE B O 1
ATOM 2449 N N . LYS B 1 110 ? 13.641 -11 1.782 1 96.81 110 LYS B N 1
ATOM 2450 C CA . LYS B 1 110 ? 15 -10.906 2.297 1 96.81 110 LYS B CA 1
ATOM 2451 C C . LYS B 1 110 ? 16.016 -11.203 1.205 1 96.81 110 LYS B C 1
ATOM 2453 O O . LYS B 1 110 ? 15.812 -12.086 0.373 1 96.81 110 LYS B O 1
ATOM 2458 N N . SER B 1 111 ? 17.078 -10.5 1.339 1 96.44 111 SER B N 1
ATOM 2459 C CA . SER B 1 111 ? 18.203 -10.789 0.448 1 96.44 111 SER B CA 1
ATOM 2460 C C . SER B 1 111 ? 18.969 -12.023 0.91 1 96.44 111 SER B C 1
ATOM 2462 O O . SER B 1 111 ? 19.25 -12.18 2.102 1 96.44 111 SER B O 1
ATOM 2464 N N . ILE B 1 112 ? 19.281 -12.891 0.005 1 96.12 112 ILE B N 1
ATOM 2465 C CA . ILE B 1 112 ? 20.078 -14.055 0.352 1 96.12 112 ILE B CA 1
ATOM 2466 C C . ILE B 1 112 ? 21.359 -14.062 -0.483 1 96.12 112 ILE B C 1
ATOM 2468 O O . ILE B 1 112 ? 22.109 -15.047 -0.472 1 96.12 112 ILE B O 1
ATOM 2472 N N . GLY B 1 113 ? 21.625 -13.062 -1.227 1 92.75 113 GLY B N 1
ATOM 2473 C CA . GLY B 1 113 ? 22.781 -12.844 -2.098 1 92.75 113 GLY B CA 1
ATOM 2474 C C . GLY B 1 113 ? 22.688 -11.547 -2.889 1 92.75 113 GLY B C 1
ATOM 2475 O O . GLY B 1 113 ? 21.719 -10.797 -2.752 1 92.75 113 GLY B O 1
ATOM 2476 N N . SER B 1 114 ? 23.625 -11.219 -3.709 1 92 114 SER B N 1
ATOM 2477 C CA . SER B 1 114 ? 23.672 -9.961 -4.453 1 92 114 SER B CA 1
ATOM 2478 C C . SER B 1 114 ? 22.578 -9.898 -5.508 1 92 114 SER B C 1
ATOM 2480 O O . SER B 1 114 ? 22.078 -8.82 -5.828 1 92 114 SER B O 1
ATOM 2482 N N . LYS B 1 115 ? 22.188 -11.062 -6.062 1 95.81 115 LYS B N 1
ATOM 2483 C CA . LYS B 1 115 ? 21.188 -11.062 -7.129 1 95.81 115 LYS B CA 1
ATOM 2484 C C . LYS B 1 115 ? 20.125 -12.133 -6.879 1 95.81 115 LYS B C 1
ATOM 2486 O O . LYS B 1 115 ? 19.656 -12.781 -7.82 1 95.81 115 LYS B O 1
ATOM 2491 N N . GLU B 1 116 ? 19.938 -12.414 -5.656 1 97.38 116 GLU B N 1
ATOM 2492 C CA . GLU B 1 116 ? 18.953 -13.43 -5.289 1 97.38 116 GLU B CA 1
ATOM 2493 C C . GLU B 1 116 ? 18.141 -12.992 -4.07 1 97.38 116 GLU B C 1
ATOM 2495 O O . GLU B 1 116 ? 18.703 -12.492 -3.094 1 97.38 116 GLU B O 1
ATOM 2500 N N . THR B 1 117 ? 16.812 -13.195 -4.16 1 98.19 117 THR B N 1
ATOM 2501 C CA . THR B 1 117 ? 15.906 -12.766 -3.104 1 98.19 117 THR B CA 1
ATOM 2502 C C . THR B 1 117 ? 15.008 -13.914 -2.658 1 98.19 117 THR B C 1
ATOM 2504 O O . THR B 1 117 ? 14.5 -14.672 -3.488 1 98.19 117 THR B O 1
ATOM 2507 N N . ARG B 1 118 ? 14.93 -14.094 -1.375 1 98.5 118 ARG B N 1
ATOM 2508 C CA . ARG B 1 118 ? 13.984 -15.047 -0.803 1 98.5 118 ARG B CA 1
ATOM 2509 C C . ARG B 1 118 ? 12.703 -14.336 -0.359 1 98.5 118 ARG B C 1
ATOM 2511 O O . ARG B 1 118 ? 12.758 -13.312 0.319 1 98.5 118 ARG B O 1
ATOM 2518 N N . ILE B 1 119 ? 11.57 -14.828 -0.784 1 98.5 119 ILE B N 1
ATOM 2519 C CA . ILE B 1 119 ? 10.266 -14.344 -0.346 1 98.5 119 ILE B CA 1
AT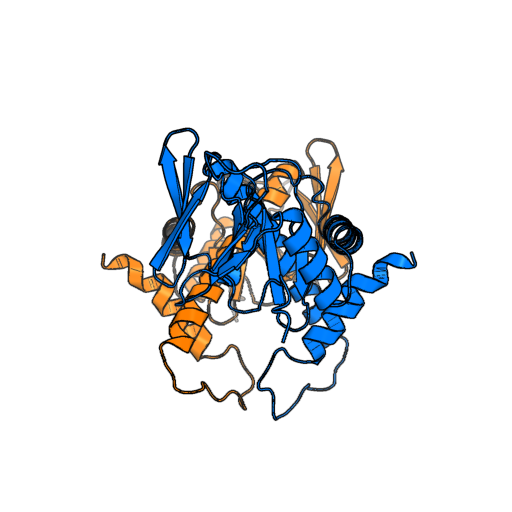OM 2520 C C . ILE B 1 119 ? 9.633 -15.367 0.595 1 98.5 119 ILE B C 1
ATOM 2522 O O . ILE B 1 119 ? 9.398 -16.516 0.211 1 98.5 119 ILE B O 1
ATOM 2526 N N . ASN B 1 120 ? 9.359 -14.883 1.82 1 98.31 120 ASN B N 1
ATOM 2527 C CA . ASN B 1 120 ? 8.727 -15.734 2.824 1 98.31 120 ASN B CA 1
ATOM 2528 C C . ASN B 1 120 ? 7.223 -15.5 2.889 1 98.31 120 ASN B C 1
ATOM 2530 O O . ASN B 1 120 ? 6.758 -14.367 2.789 1 98.31 120 ASN B O 1
ATOM 2534 N N . PHE B 1 121 ? 6.527 -16.625 3.09 1 97.12 121 PHE B N 1
ATOM 2535 C CA . PHE B 1 121 ? 5.074 -16.531 3.141 1 97.12 121 PHE B CA 1
ATOM 2536 C C . PHE B 1 121 ? 4.559 -16.828 4.543 1 97.12 121 PHE B C 1
ATOM 2538 O O . PHE B 1 121 ? 5.285 -17.391 5.367 1 97.12 121 PHE B O 1
ATOM 2545 N N . ILE B 1 122 ? 3.414 -16.438 4.848 1 93.44 122 ILE B N 1
ATOM 2546 C CA . ILE B 1 122 ? 2.85 -16.438 6.191 1 93.44 122 ILE B CA 1
ATOM 2547 C C . ILE B 1 122 ? 2.703 -17.875 6.684 1 93.44 122 ILE B C 1
ATOM 2549 O O . ILE B 1 122 ? 2.674 -18.125 7.891 1 93.44 122 ILE B O 1
ATOM 2553 N N . ASP B 1 123 ? 2.596 -18.828 5.797 1 94 123 ASP B N 1
ATOM 2554 C CA . ASP B 1 123 ? 2.414 -20.203 6.23 1 94 123 ASP B CA 1
ATOM 2555 C C . ASP B 1 123 ? 3.758 -20.906 6.402 1 94 123 ASP B C 1
ATOM 2557 O O . ASP B 1 123 ? 3.809 -22.125 6.582 1 94 123 ASP B O 1
ATOM 2561 N N . GLY B 1 124 ? 4.84 -20.156 6.223 1 96.38 124 GLY B N 1
ATOM 2562 C CA . GLY B 1 124 ? 6.164 -20.703 6.465 1 96.38 124 GLY B CA 1
ATOM 2563 C C . GLY B 1 124 ? 6.875 -21.141 5.195 1 96.38 124 GLY B C 1
ATOM 2564 O O . GLY B 1 124 ? 8.086 -21.344 5.199 1 96.38 124 GLY B O 1
ATOM 2565 N N . GLN B 1 125 ? 6.141 -21.281 4.094 1 97.94 125 GLN B N 1
ATOM 2566 C CA . GLN B 1 125 ? 6.758 -21.578 2.807 1 97.94 125 GLN B CA 1
ATOM 2567 C C . GLN B 1 125 ? 7.566 -20.375 2.305 1 97.94 125 GLN B C 1
ATOM 2569 O O . GLN B 1 125 ? 7.453 -19.281 2.842 1 97.94 125 GLN B O 1
ATOM 2574 N N . PHE B 1 126 ? 8.469 -20.672 1.36 1 98.31 126 PHE B N 1
ATOM 2575 C CA . PHE B 1 126 ? 9.234 -19.578 0.761 1 98.31 126 PHE B CA 1
ATOM 2576 C C . PHE B 1 126 ? 9.586 -19.906 -0.687 1 98.31 126 PHE B C 1
ATOM 2578 O O . PHE B 1 126 ? 9.492 -21.062 -1.112 1 98.31 126 PHE B O 1
ATOM 2585 N N . ILE B 1 127 ? 9.898 -18.938 -1.454 1 98.19 127 ILE B N 1
ATOM 2586 C CA . ILE B 1 127 ? 10.453 -19.078 -2.795 1 98.19 127 ILE B CA 1
ATOM 2587 C C . ILE B 1 127 ? 11.688 -18.203 -2.939 1 98.19 127 ILE B C 1
ATOM 2589 O O . ILE B 1 127 ? 11.891 -17.266 -2.162 1 98.19 127 ILE B O 1
ATOM 2593 N N . THR B 1 128 ? 12.516 -18.578 -3.891 1 97.69 128 THR B N 1
ATOM 2594 C CA . THR B 1 128 ? 13.68 -17.766 -4.238 1 97.69 128 THR B CA 1
ATOM 2595 C C . THR B 1 128 ? 13.562 -17.234 -5.664 1 97.69 128 THR B C 1
ATOM 2597 O O . THR B 1 128 ? 13.156 -17.969 -6.57 1 97.69 128 THR B O 1
ATOM 2600 N N . ALA B 1 129 ? 13.836 -16.047 -5.859 1 97.25 129 ALA B N 1
ATOM 2601 C CA . ALA B 1 129 ? 13.828 -15.398 -7.172 1 97.25 129 ALA B CA 1
ATOM 2602 C C . ALA B 1 129 ? 15.211 -14.875 -7.539 1 97.25 129 ALA B C 1
ATOM 2604 O O . ALA B 1 129 ? 15.906 -14.305 -6.695 1 97.25 129 ALA B O 1
ATOM 2605 N N . PRO B 1 130 ? 15.625 -15.07 -8.812 1 96.62 130 PRO B N 1
ATOM 2606 C CA . PRO B 1 130 ? 16.938 -14.609 -9.258 1 96.62 130 PRO B CA 1
ATOM 2607 C C . PRO B 1 130 ? 16.953 -13.125 -9.609 1 96.62 130 PRO B C 1
ATOM 2609 O O . PRO B 1 130 ? 17.359 -12.75 -10.719 1 96.62 130 PRO B O 1
ATOM 2612 N N . VAL B 1 131 ? 16.531 -12.289 -8.711 1 97.31 131 VAL B N 1
ATOM 2613 C CA . VAL B 1 131 ? 16.531 -10.836 -8.836 1 97.31 131 VAL B CA 1
ATOM 2614 C C . VAL B 1 131 ? 16.891 -10.203 -7.492 1 97.31 131 VAL B C 1
ATOM 2616 O O . VAL B 1 131 ? 16.875 -10.875 -6.457 1 97.31 131 VAL B O 1
ATOM 2619 N N . THR B 1 132 ? 17.297 -8.945 -7.504 1 97 132 THR B N 1
ATOM 2620 C CA . THR B 1 132 ? 17.688 -8.242 -6.289 1 97 132 THR B CA 1
ATOM 2621 C C . THR B 1 132 ? 16.469 -7.969 -5.402 1 97 132 THR B C 1
ATOM 2623 O O . THR B 1 132 ? 15.344 -7.883 -5.898 1 97 132 THR B O 1
ATOM 2626 N N . THR B 1 133 ? 16.734 -7.828 -4.102 1 96.5 133 THR B N 1
ATOM 2627 C CA . THR B 1 133 ? 15.68 -7.512 -3.143 1 96.5 133 THR B CA 1
ATOM 2628 C C . THR B 1 133 ? 15.055 -6.156 -3.461 1 96.5 133 THR B C 1
ATOM 2630 O O . THR B 1 133 ? 13.852 -5.961 -3.26 1 96.5 133 THR B O 1
ATOM 2633 N N . ARG B 1 134 ? 15.82 -5.266 -3.959 1 94.75 134 ARG B N 1
ATOM 2634 C CA . ARG B 1 134 ? 15.32 -3.955 -4.355 1 94.75 134 ARG B CA 1
ATOM 2635 C C . ARG B 1 134 ? 14.227 -4.086 -5.41 1 94.75 134 ARG B C 1
ATOM 2637 O O . ARG B 1 134 ? 13.18 -3.439 -5.312 1 94.75 134 ARG B O 1
ATOM 2644 N N . THR B 1 135 ? 14.445 -4.934 -6.352 1 96.19 135 THR B N 1
ATOM 2645 C CA . THR B 1 135 ? 13.484 -5.145 -7.434 1 96.19 135 THR B CA 1
ATOM 2646 C C . THR B 1 135 ? 12.195 -5.762 -6.898 1 96.19 135 THR B C 1
ATOM 2648 O O . THR B 1 135 ? 11.102 -5.277 -7.191 1 96.19 135 THR B O 1
ATOM 2651 N N . VAL B 1 136 ? 12.328 -6.777 -6.098 1 97.88 136 VAL B N 1
ATOM 2652 C CA . VAL B 1 136 ? 11.148 -7.461 -5.574 1 97.88 136 VAL B CA 1
ATOM 2653 C C . VAL B 1 136 ? 10.344 -6.512 -4.691 1 97.88 136 VAL B C 1
ATOM 2655 O O . VAL B 1 136 ? 9.117 -6.438 -4.793 1 97.88 136 VAL B O 1
ATOM 2658 N N . ASN B 1 137 ? 11.031 -5.77 -3.891 1 96.38 137 ASN B N 1
ATOM 2659 C CA . ASN B 1 137 ? 10.367 -4.805 -3.018 1 96.38 137 ASN B CA 1
ATOM 2660 C C . ASN B 1 137 ? 9.625 -3.74 -3.82 1 96.38 137 ASN B C 1
ATOM 2662 O O . ASN B 1 137 ? 8.508 -3.361 -3.467 1 96.38 137 ASN B O 1
ATOM 2666 N N . HIS B 1 138 ? 10.258 -3.326 -4.82 1 96.44 138 HIS B N 1
ATOM 2667 C CA . HIS B 1 138 ? 9.641 -2.328 -5.684 1 96.44 138 HIS B CA 1
ATOM 2668 C C . HIS B 1 138 ? 8.352 -2.855 -6.301 1 96.44 138 HIS B C 1
ATOM 2670 O O . HIS B 1 138 ? 7.316 -2.189 -6.25 1 96.44 138 HIS B O 1
ATOM 2676 N N . GLN B 1 139 ? 8.375 -4.051 -6.801 1 98.06 139 GLN B N 1
ATOM 2677 C CA . GLN B 1 139 ? 7.211 -4.645 -7.441 1 98.06 139 GLN B CA 1
ATOM 2678 C C . GLN B 1 139 ? 6.113 -4.941 -6.426 1 98.06 139 GLN B C 1
ATOM 2680 O O . GLN B 1 139 ? 4.93 -4.758 -6.707 1 98.06 139 GLN B O 1
ATOM 2685 N N . TYR B 1 140 ? 6.539 -5.375 -5.266 1 98.56 140 TYR B N 1
ATOM 2686 C CA . TYR B 1 140 ? 5.598 -5.633 -4.184 1 98.56 140 TYR B CA 1
ATOM 2687 C C . TYR B 1 140 ? 4.891 -4.348 -3.76 1 98.56 140 TYR B C 1
ATOM 2689 O O . TYR B 1 140 ? 3.66 -4.312 -3.674 1 98.56 140 TYR B O 1
ATOM 2697 N N . LYS B 1 141 ? 5.641 -3.32 -3.605 1 97.81 141 LYS B N 1
ATOM 2698 C CA . LYS B 1 141 ? 5.086 -2.027 -3.211 1 97.81 141 LYS B CA 1
ATOM 2699 C C . LYS B 1 141 ? 4.148 -1.481 -4.281 1 97.81 141 LYS B C 1
ATOM 2701 O O . LYS B 1 141 ? 3.129 -0.866 -3.965 1 97.81 141 LYS B O 1
ATOM 2706 N N . ASN B 1 142 ? 4.48 -1.687 -5.527 1 98.25 142 ASN B N 1
ATOM 2707 C CA . ASN B 1 142 ? 3.602 -1.266 -6.617 1 98.25 142 ASN B CA 1
ATOM 2708 C C . ASN B 1 142 ? 2.238 -1.949 -6.535 1 98.25 142 ASN B C 1
ATOM 2710 O O . ASN B 1 142 ? 1.208 -1.318 -6.773 1 98.25 142 ASN B O 1
ATOM 2714 N N . ALA B 1 143 ? 2.262 -3.186 -6.199 1 98.56 143 ALA B N 1
ATOM 2715 C CA . ALA B 1 143 ? 1.01 -3.93 -6.09 1 98.56 143 ALA B CA 1
ATOM 2716 C C . ALA B 1 143 ? 0.176 -3.434 -4.914 1 98.56 143 ALA B C 1
ATOM 2718 O O . ALA B 1 143 ? -1.043 -3.289 -5.023 1 98.56 143 ALA B O 1
ATOM 2719 N N . ILE B 1 144 ? 0.871 -3.174 -3.877 1 97.69 144 ILE B N 1
ATOM 2720 C CA . ILE B 1 144 ? 0.204 -2.666 -2.684 1 97.69 144 ILE B CA 1
ATOM 2721 C C . ILE B 1 144 ? -0.388 -1.288 -2.971 1 97.69 144 ILE B C 1
ATOM 2723 O O . ILE B 1 144 ? -1.501 -0.981 -2.537 1 97.69 144 ILE B O 1
ATOM 2727 N N . TYR B 1 145 ? 0.413 -0.493 -3.643 1 97.88 145 TYR B N 1
ATOM 2728 C CA . TYR B 1 145 ? -0.061 0.816 -4.078 1 97.88 145 TYR B CA 1
ATOM 2729 C C . TYR B 1 145 ? -1.327 0.688 -4.918 1 97.88 145 TYR B C 1
ATOM 2731 O O . TYR B 1 145 ? -2.299 1.414 -4.699 1 97.88 145 TYR B O 1
ATOM 2739 N N . TYR B 1 146 ? -1.358 -0.244 -5.844 1 97.06 146 TYR B N 1
ATOM 2740 C CA . TYR B 1 146 ? -2.531 -0.509 -6.672 1 97.06 146 TYR B CA 1
ATOM 2741 C C . TYR B 1 146 ? -3.732 -0.877 -5.812 1 97.06 146 TYR B C 1
ATOM 2743 O O . TYR B 1 146 ? -4.82 -0.326 -5.984 1 97.06 146 TYR B O 1
ATOM 2751 N N . GLU B 1 147 ? -3.535 -1.762 -4.875 1 95.56 147 GLU B N 1
ATOM 2752 C CA . GLU B 1 147 ? -4.598 -2.162 -3.955 1 95.56 147 GLU B CA 1
ATOM 2753 C C . GLU B 1 147 ? -5.172 -0.956 -3.219 1 95.56 147 GLU B C 1
ATOM 2755 O O . GLU B 1 147 ? -6.391 -0.821 -3.096 1 95.56 147 GLU B O 1
ATOM 2760 N N . HIS B 1 148 ? -4.305 -0.159 -2.742 1 94.44 148 HIS B N 1
ATOM 2761 C CA . HIS B 1 148 ? -4.691 1.03 -1.992 1 94.44 148 HIS B CA 1
ATOM 2762 C C . HIS B 1 148 ? -5.57 1.95 -2.834 1 94.44 148 HIS B C 1
ATOM 2764 O O . HIS B 1 148 ? -6.609 2.42 -2.367 1 94.44 148 HIS B O 1
ATOM 2770 N N . LEU B 1 149 ? -5.145 2.223 -4.043 1 93.69 149 LEU B N 1
ATOM 2771 C CA . LEU B 1 149 ? -5.902 3.117 -4.914 1 93.69 149 LEU B CA 1
ATOM 2772 C C . LEU B 1 149 ? -7.285 2.545 -5.207 1 93.69 149 LEU B C 1
ATOM 2774 O O . LEU B 1 149 ? -8.273 3.287 -5.25 1 93.69 149 LEU B O 1
ATOM 2778 N N . LEU B 1 150 ? -7.391 1.229 -5.422 1 91.19 150 LEU B N 1
ATOM 2779 C CA . LEU B 1 150 ? -8.68 0.589 -5.645 1 91.19 150 LEU B CA 1
ATOM 2780 C C . LEU B 1 150 ? -9.586 0.758 -4.434 1 91.19 150 LEU B C 1
ATOM 2782 O O . LEU B 1 150 ? -10.75 1.145 -4.57 1 91.19 150 LEU B O 1
ATOM 2786 N N . LYS B 1 151 ? -9.031 0.464 -3.291 1 87.56 151 LYS B N 1
ATOM 2787 C CA . LYS B 1 151 ? -9.805 0.54 -2.059 1 87.56 151 LYS B CA 1
ATOM 2788 C C . LYS B 1 151 ? -10.289 1.963 -1.801 1 87.56 151 LYS B C 1
ATOM 2790 O O . LYS B 1 151 ? -11.422 2.168 -1.349 1 87.56 151 LYS B O 1
ATOM 2795 N N . LYS B 1 152 ? -9.438 2.844 -2.041 1 86.31 152 LYS B N 1
ATOM 2796 C CA . LYS B 1 152 ? -9.797 4.246 -1.854 1 86.31 152 LYS B CA 1
ATOM 2797 C C . LYS B 1 152 ? -10.945 4.648 -2.771 1 86.31 152 LYS B C 1
ATOM 2799 O O . LYS B 1 152 ? -11.867 5.355 -2.35 1 86.31 152 LYS B O 1
ATOM 2804 N N . ARG B 1 153 ? -10.875 4.301 -3.994 1 82.88 153 ARG B N 1
ATOM 2805 C CA . ARG B 1 153 ? -11.93 4.625 -4.945 1 82.88 153 ARG B CA 1
ATOM 2806 C C . ARG B 1 153 ? -13.25 3.975 -4.535 1 82.88 153 ARG B C 1
ATOM 2808 O O . ARG B 1 153 ? -14.312 4.578 -4.684 1 82.88 153 ARG B O 1
ATOM 2815 N N . VAL B 1 154 ? -13.164 2.758 -4.07 1 82.06 154 VAL B N 1
ATOM 2816 C CA . VAL B 1 154 ? -14.359 2.07 -3.572 1 82.06 154 VAL B CA 1
ATOM 2817 C C . VAL B 1 154 ? -14.953 2.848 -2.398 1 82.06 154 VAL B C 1
ATOM 2819 O O . VAL B 1 154 ? -16.172 3.021 -2.314 1 82.06 154 VAL B O 1
ATOM 2822 N N . LYS B 1 155 ? -14.086 3.279 -1.501 1 78.19 155 LYS B N 1
ATOM 2823 C CA . LYS B 1 155 ? -14.523 4.043 -0.338 1 78.19 155 LYS B CA 1
ATOM 2824 C C . LYS B 1 155 ? -15.227 5.332 -0.761 1 78.19 155 LYS B C 1
ATOM 2826 O O . LYS B 1 155 ? -16.25 5.699 -0.197 1 78.19 155 LYS B O 1
ATOM 2831 N N . THR B 1 156 ? -14.656 6.031 -1.7 1 74.38 156 THR B N 1
ATOM 2832 C CA . THR B 1 156 ? -15.219 7.285 -2.188 1 74.38 156 THR B CA 1
ATOM 2833 C C . THR B 1 156 ? -16.609 7.062 -2.785 1 74.38 156 THR B C 1
ATOM 2835 O O . THR B 1 156 ? -17.516 7.875 -2.588 1 74.38 156 THR B O 1
ATOM 2838 N N . ILE B 1 157 ? -16.734 5.992 -3.451 1 70 157 ILE B N 1
ATOM 2839 C CA . ILE B 1 157 ? -18.031 5.656 -4.039 1 70 157 ILE B CA 1
ATOM 2840 C C . ILE B 1 157 ? -19.031 5.355 -2.932 1 70 157 ILE B C 1
ATOM 2842 O O . ILE B 1 157 ? -20.188 5.789 -2.998 1 70 157 ILE B O 1
ATOM 2846 N N . LYS B 1 158 ? -18.562 4.688 -1.945 1 65.69 158 LYS B N 1
ATOM 2847 C CA . LYS B 1 158 ? -19.438 4.32 -0.834 1 65.69 158 LYS B CA 1
ATOM 2848 C C . LYS B 1 158 ? -19.922 5.559 -0.075 1 65.69 158 LYS B C 1
ATOM 2850 O O . LYS B 1 158 ? -21.062 5.629 0.353 1 65.69 158 LYS B O 1
ATOM 2855 N N . TRP B 1 159 ? -19.062 6.473 0.177 1 62.16 159 TRP B N 1
ATOM 2856 C CA . TRP B 1 159 ? -19.391 7.703 0.893 1 62.16 159 TRP B CA 1
ATOM 2857 C C . TRP B 1 159 ? -20.391 8.539 0.11 1 62.16 159 TRP B C 1
ATOM 2859 O O . TRP B 1 159 ? -21.266 9.195 0.698 1 62.16 159 TRP B O 1
ATOM 2869 N N . ASN B 1 160 ? -20.062 8.617 -1.116 1 58.19 160 ASN B N 1
ATOM 2870 C CA . ASN B 1 160 ? -20.984 9.383 -1.952 1 58.19 160 ASN B CA 1
ATOM 2871 C C . ASN B 1 160 ? -22.375 8.742 -1.988 1 58.19 160 ASN B C 1
ATOM 2873 O O . ASN B 1 160 ? -23.359 9.414 -2.275 1 58.19 160 ASN B O 1
ATOM 2877 N N . ILE B 1 161 ? -22.297 7.5 -1.79 1 51.59 161 ILE B N 1
ATOM 2878 C CA . ILE B 1 161 ? -23.594 6.82 -1.752 1 51.59 161 ILE B CA 1
ATOM 2879 C C . ILE B 1 161 ? -24.062 6.707 -0.307 1 51.59 161 ILE B C 1
ATOM 2881 O O . ILE B 1 161 ? -23.344 6.215 0.559 1 51.59 161 ILE B O 1
ATOM 2885 N N . GLU B 1 162 ? -24.5 7.879 0.455 1 45.75 162 GLU B N 1
ATOM 2886 C CA . GLU B 1 162 ? -25.016 7.945 1.816 1 45.75 162 GLU B CA 1
ATOM 2887 C C . GLU B 1 162 ? -25.406 6.559 2.324 1 45.75 162 GLU B C 1
ATOM 2889 O O . GLU B 1 162 ? -25.734 6.395 3.5 1 45.75 162 GLU B O 1
ATOM 2894 N N . GLN B 1 163 ? -26.219 5.824 1.71 1 41.56 163 GLN B N 1
ATOM 2895 C CA . GLN B 1 163 ? -26.906 4.734 2.4 1 41.56 163 GLN B CA 1
ATOM 2896 C C . GLN B 1 163 ? -25.906 3.711 2.936 1 41.56 163 GLN B C 1
ATOM 2898 O O . GLN B 1 163 ? -24.922 3.389 2.27 1 41.56 163 GLN B O 1
ATOM 2903 N N . PRO B 1 164 ? -25.922 3.842 4.34 1 38.44 164 PRO B N 1
ATOM 2904 C CA . PRO B 1 164 ? -25.078 2.922 5.102 1 38.44 164 PRO B CA 1
ATOM 2905 C C . PRO B 1 164 ? -24.984 1.538 4.465 1 38.44 164 PRO B C 1
ATOM 2907 O O . PRO B 1 164 ? -26 0.979 4.043 1 38.44 164 PRO B O 1
ATOM 2910 N N . ILE B 1 165 ? -24.219 1.427 3.762 1 38.34 165 ILE B N 1
ATOM 2911 C CA . ILE B 1 165 ? -24.078 0.009 3.445 1 38.34 165 ILE B CA 1
ATOM 2912 C C . ILE B 1 165 ? -24.031 -0.807 4.734 1 38.34 165 ILE B C 1
ATOM 2914 O O . ILE B 1 165 ? -23.188 -0.565 5.598 1 38.34 165 ILE B O 1
ATOM 2918 N N . ASP B 1 166 ? -25.125 -1.245 5.383 1 34.78 166 ASP B N 1
ATOM 2919 C CA . ASP B 1 166 ? -25.469 -2.262 6.375 1 34.78 166 ASP B CA 1
ATOM 2920 C C . ASP B 1 166 ? -24.75 -3.574 6.086 1 34.78 166 ASP B C 1
ATOM 2922 O O . ASP B 1 166 ? -25.125 -4.305 5.168 1 34.78 166 ASP B O 1
ATOM 2926 N N . TYR B 1 167 ? -23.719 -3.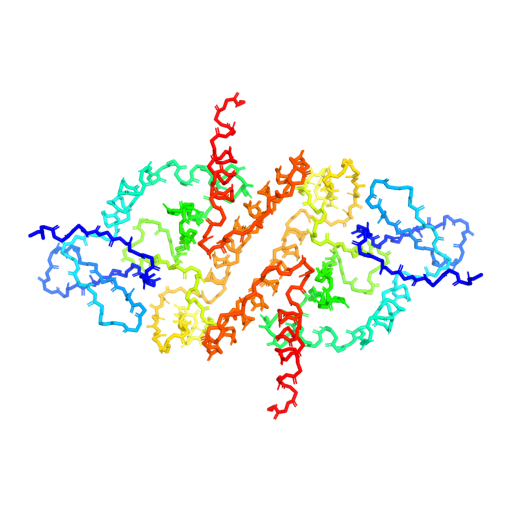729 6.844 1 32.75 167 TYR B N 1
ATOM 2927 C CA . TYR B 1 167 ? -23.016 -5.004 6.793 1 32.75 167 TYR B CA 1
ATOM 2928 C C . TYR B 1 167 ? -23.672 -6.031 7.699 1 32.75 167 TYR B C 1
ATOM 2930 O O . TYR B 1 167 ? -23.141 -7.125 7.91 1 32.75 167 TYR B O 1
ATOM 2938 N N . SER B 1 168 ? -24.547 -6.133 8.328 1 34.91 168 SER B N 1
ATOM 2939 C CA . SER B 1 168 ? -24.703 -7.371 9.078 1 34.91 168 SER B CA 1
ATOM 2940 C C . SER B 1 168 ? -24.109 -8.555 8.32 1 34.91 168 SER B C 1
ATOM 2942 O O . SER B 1 168 ? -24.062 -9.672 8.844 1 34.91 168 SER B O 1
ATOM 2944 N N . LYS B 1 169 ? -24.062 -8.539 7.047 1 36.38 169 LYS B N 1
ATOM 2945 C CA . LYS B 1 169 ? -23.906 -9.695 6.172 1 36.38 169 LYS B CA 1
ATOM 2946 C C . LYS B 1 169 ? -22.422 -10.023 5.957 1 36.38 169 LYS B C 1
ATOM 2948 O O . LYS B 1 169 ? -21.578 -9.133 5.965 1 36.38 169 LYS B O 1
ATOM 2953 N N . PRO B 1 170 ? -21.891 -11.359 5.875 1 34.84 170 PRO B N 1
ATOM 2954 C CA . PRO B 1 170 ? -20.672 -12.172 5.867 1 34.84 170 PRO B CA 1
ATOM 2955 C C . PRO B 1 170 ? -19.594 -11.602 4.953 1 34.84 170 PRO B C 1
ATOM 2957 O O . PRO B 1 170 ? -18.422 -11.578 5.324 1 34.84 170 PRO B O 1
ATOM 2960 N N . ALA B 1 171 ? -19.5 -11.836 3.572 1 38 171 ALA B N 1
ATOM 2961 C CA . ALA B 1 171 ? -18.672 -11.961 2.373 1 38 171 ALA B CA 1
ATOM 2962 C C . ALA B 1 171 ? -18.094 -10.609 1.958 1 38 171 ALA B C 1
ATOM 2964 O O . ALA B 1 171 ? -18.609 -9.562 2.346 1 38 171 ALA B O 1
ATOM 2965 N N . LEU B 1 172 ? -16.953 -10.5 1.05 1 48.25 172 LEU B N 1
ATOM 2966 C CA . LEU B 1 172 ? -16.531 -9.375 0.222 1 48.25 172 LEU B CA 1
ATOM 2967 C C . LEU B 1 172 ? -17.719 -8.469 -0.099 1 48.25 172 LEU B C 1
ATOM 2969 O O . LEU B 1 172 ? -18.703 -8.922 -0.688 1 48.25 172 LEU B O 1
ATOM 2973 N N . ASP B 1 173 ? -17.766 -7.348 0.736 1 59.31 173 ASP B N 1
ATOM 2974 C CA . ASP B 1 173 ? -18.859 -6.402 0.52 1 59.31 173 ASP B CA 1
ATOM 2975 C C . ASP B 1 173 ? -19.188 -6.281 -0.964 1 59.31 173 ASP B C 1
ATOM 2977 O O . ASP B 1 173 ? -18.359 -5.84 -1.761 1 59.31 173 ASP B O 1
ATOM 2981 N N . VAL B 1 174 ? -20.125 -7.234 -1.409 1 56.75 174 VAL B N 1
ATOM 2982 C CA . VAL B 1 174 ? -20.656 -7.188 -2.766 1 56.75 174 VAL B CA 1
ATOM 2983 C C . VAL B 1 174 ? -20.578 -5.762 -3.303 1 56.75 174 VAL B C 1
ATOM 2985 O O . VAL B 1 174 ? -20.219 -5.547 -4.465 1 56.75 174 VAL B O 1
ATOM 2988 N N . TYR B 1 175 ? -20.781 -5 -2.357 1 58.97 175 TYR B N 1
ATOM 2989 C CA . TYR B 1 175 ? -20.766 -3.607 -2.789 1 58.97 175 TYR B CA 1
ATOM 2990 C C . TYR B 1 175 ? -19.344 -3.176 -3.156 1 58.97 175 TYR B C 1
ATOM 2992 O O . TYR B 1 175 ? -19.125 -2.535 -4.188 1 58.97 175 TYR B O 1
ATOM 3000 N N . GLU B 1 176 ? -18.484 -3.602 -2.318 1 68.5 176 GLU B N 1
ATOM 3001 C CA . GLU B 1 176 ? -17.094 -3.26 -2.613 1 68.5 176 GLU B CA 1
ATOM 3002 C C . GLU B 1 176 ? -16.641 -3.879 -3.934 1 68.5 176 GLU B C 1
ATOM 3004 O O . GLU B 1 176 ? -15.93 -3.242 -4.711 1 68.5 176 GLU B O 1
ATOM 3009 N N . THR B 1 177 ? -17.125 -5.082 -4.078 1 69.19 177 THR B N 1
ATOM 3010 C CA . THR B 1 177 ? -16.812 -5.758 -5.332 1 69.19 177 THR B CA 1
ATOM 3011 C C . THR B 1 177 ? -17.406 -5 -6.52 1 69.19 177 THR B C 1
ATOM 3013 O O . THR B 1 177 ? -16.703 -4.746 -7.504 1 69.19 177 THR B O 1
ATOM 3016 N N . LEU B 1 178 ? -18.562 -4.648 -6.465 1 69.62 178 LEU B N 1
ATOM 3017 C CA . LEU B 1 178 ? -19.219 -3.898 -7.527 1 69.62 178 LEU B CA 1
ATOM 3018 C C . LEU B 1 178 ? -18.531 -2.566 -7.773 1 69.62 178 LEU B C 1
ATOM 3020 O O . LEU B 1 178 ? -18.297 -2.184 -8.922 1 69.62 178 LEU B O 1
ATOM 3024 N N . CYS B 1 179 ? -18.219 -1.961 -6.715 1 70.75 179 CYS B N 1
ATOM 3025 C CA . CYS B 1 179 ? -17.5 -0.698 -6.84 1 70.75 179 CYS B CA 1
ATOM 3026 C C . CYS B 1 179 ? -16.156 -0.9 -7.547 1 70.75 179 CYS B C 1
ATOM 3028 O O . CYS B 1 179 ? -15.766 -0.092 -8.391 1 70.75 179 CYS B O 1
ATOM 3030 N N . THR B 1 180 ? -15.539 -1.958 -7.223 1 73.88 180 THR B N 1
ATOM 3031 C CA . THR B 1 180 ? -14.25 -2.244 -7.855 1 73.88 180 THR B CA 1
ATOM 3032 C C . THR B 1 180 ? -14.422 -2.449 -9.359 1 73.88 180 THR B C 1
ATOM 3034 O O . THR B 1 180 ? -13.633 -1.933 -10.156 1 73.88 180 THR B O 1
ATOM 3037 N N . TYR B 1 181 ? -15.469 -3.143 -9.742 1 73.69 181 TYR B N 1
ATOM 3038 C CA . TYR B 1 181 ? -15.75 -3.344 -11.156 1 73.69 181 TYR B CA 1
ATOM 3039 C C . TYR B 1 181 ? -16.031 -2.016 -11.852 1 73.69 181 TYR B C 1
ATOM 3041 O O . TYR B 1 181 ? -15.609 -1.8 -12.992 1 73.69 181 TYR B O 1
ATOM 3049 N N . LEU B 1 182 ? -16.703 -1.152 -11.156 1 71.81 182 LEU B N 1
ATOM 3050 C CA . LEU B 1 182 ? -17.016 0.154 -11.719 1 71.81 182 LEU B CA 1
ATOM 3051 C C . LEU B 1 182 ? -15.742 0.974 -11.938 1 71.81 182 LEU B C 1
ATOM 3053 O O . LEU B 1 182 ? -15.609 1.655 -12.953 1 71.81 182 LEU B O 1
ATOM 3057 N N . ILE B 1 183 ? -14.938 0.938 -11.008 1 74.44 183 ILE B N 1
ATOM 3058 C CA . ILE B 1 183 ? -13.68 1.681 -11.078 1 74.44 183 ILE B CA 1
ATOM 3059 C C . ILE B 1 183 ? -12.859 1.198 -12.273 1 74.44 183 ILE B C 1
ATOM 3061 O O . ILE B 1 183 ? -12.312 2.008 -13.023 1 74.44 183 ILE B O 1
ATOM 3065 N N . ILE B 1 184 ? -12.875 -0.062 -12.391 1 72.88 184 ILE B N 1
ATOM 3066 C CA . ILE B 1 184 ? -12.047 -0.674 -13.422 1 72.88 184 ILE B CA 1
ATOM 3067 C C . ILE B 1 184 ? -12.68 -0.431 -14.797 1 72.88 184 ILE B C 1
ATOM 3069 O O . ILE B 1 184 ? -11.977 -0.195 -15.781 1 72.88 184 ILE B O 1
ATOM 3073 N N . ASN B 1 185 ? -13.875 -0.379 -14.953 1 69.75 185 ASN B N 1
ATOM 3074 C CA . ASN B 1 185 ? -14.562 -0.265 -16.234 1 69.75 185 ASN B CA 1
ATOM 3075 C C . ASN B 1 185 ? -14.844 1.192 -16.594 1 69.75 185 ASN B C 1
ATOM 3077 O O . ASN B 1 185 ? -15.289 1.488 -17.703 1 69.75 185 ASN B O 1
ATOM 3081 N N . GLN B 1 186 ? -14.93 2.098 -15.656 1 60.94 186 GLN B N 1
ATOM 3082 C CA . GLN B 1 186 ? -15.195 3.498 -15.961 1 60.94 186 GLN B CA 1
ATOM 3083 C C . GLN B 1 186 ? -14.203 4.039 -16.984 1 60.94 186 GLN B C 1
ATOM 3085 O O . GLN B 1 186 ? -14.555 4.883 -17.812 1 60.94 186 GLN B O 1
ATOM 3090 N N . SER B 1 187 ? -12.883 3.924 -16.766 1 52.97 187 SER B N 1
ATOM 3091 C CA . SER B 1 187 ? -12.008 4.758 -17.578 1 52.97 187 SER B CA 1
ATOM 3092 C C . SER B 1 187 ? -12.078 4.359 -19.047 1 52.97 187 SER B C 1
ATOM 3094 O O . SER B 1 187 ? -11.391 4.941 -19.891 1 52.97 187 SER B O 1
ATOM 3096 N N . LYS B 1 188 ? -12.734 3.35 -19.516 1 49.28 188 LYS B N 1
ATOM 3097 C CA . LYS B 1 188 ? -12.812 2.982 -20.938 1 49.28 188 LYS B CA 1
ATOM 3098 C C . LYS B 1 188 ? -13.633 4.004 -21.719 1 49.28 188 LYS B C 1
ATOM 3100 O O . LYS B 1 188 ? -13.555 4.051 -22.953 1 49.28 188 LYS B O 1
ATOM 3105 N N . ASN B 1 189 ? -14.508 4.664 -21.172 1 38.06 189 ASN B N 1
ATOM 3106 C CA . ASN B 1 189 ? -15.352 5.57 -21.938 1 38.06 189 ASN B CA 1
ATOM 3107 C C . ASN B 1 189 ? -14.773 6.984 -21.969 1 38.06 189 ASN B C 1
ATOM 3109 O O . ASN B 1 189 ? -15.43 7.918 -22.438 1 38.06 189 ASN B O 1
ATOM 3113 N N . SER B 1 190 ? -13.812 7.305 -21.172 1 35.53 190 SER B N 1
ATOM 3114 C CA . SER B 1 190 ? -13.352 8.633 -21.547 1 35.53 190 SER B CA 1
ATOM 3115 C C . SER B 1 190 ? -12.242 8.555 -22.594 1 35.53 190 SER B C 1
ATOM 3117 O O . SER B 1 190 ? -11.422 7.629 -22.562 1 35.53 190 SER B O 1
#

InterPro domains:
  IPR010461 Competence protein ComK [PF06338] (3-154)

Solvent-accessible surface area (backbone atoms only — not comparable to full-atom values): 21001 Å² total; per-residue (Å²): 128,85,77,73,64,51,75,53,91,60,39,37,32,42,31,52,44,84,51,88,92,50,93,55,51,26,16,37,35,39,31,67,92,48,77,62,46,80,41,89,42,37,50,68,55,30,51,43,43,24,20,48,72,59,69,48,46,58,71,54,35,40,48,43,36,26,72,75,66,67,42,78,80,64,50,27,34,65,54,29,63,67,78,63,42,39,34,26,43,64,44,50,90,84,44,80,76,28,32,39,33,32,63,86,40,59,62,50,77,42,67,77,51,86,50,24,19,37,40,32,29,73,79,69,52,69,50,75,40,87,37,36,45,68,54,41,49,50,31,49,40,50,32,48,42,47,52,49,55,51,53,49,52,29,48,53,53,48,63,73,46,74,71,74,85,81,79,82,84,79,67,66,51,62,61,51,28,51,38,42,53,46,62,62,57,54,65,77,78,109,127,84,76,72,64,51,76,52,92,60,39,37,32,42,33,52,44,84,51,87,92,50,93,57,51,25,17,36,34,39,32,66,92,49,77,62,46,78,41,89,40,36,51,67,54,31,52,43,44,25,20,46,72,58,70,49,45,57,69,54,35,40,49,43,35,26,71,75,64,68,40,78,79,65,49,27,33,65,56,30,64,69,79,63,42,41,34,25,42,64,44,50,90,85,44,81,76,29,33,38,33,31,64,86,41,59,61,50,75,42,68,77,53,88,50,25,20,36,40,33,30,73,81,70,51,70,52,74,40,85,36,35,45,67,54,44,50,51,31,51,39,50,31,49,42,48,52,50,54,49,53,48,53,28,48,53,54,48,61,72,42,69,67,73,79,79,54,94,68,92,67,68,52,62,61,50,30,50,37,42,52,46,62,61,58,50,66,74,77,107

Organism: Staphylococcus carnosus (strain TM300) (NCBI:txid396513)

Foldseek 3Di:
DPPQLEDDLQWFKWFWDDDPVDPFTKIWIHGQPDDIDIDRHHSVVSLQSLLVVQPHGPVLQLVLQCVQQVDNAQAWGQSHLQSRFIWGWLHDPPDSGIMIGTLVFWDDKDDPDQQKIWTAGPNGDIDMGRGGSVSVVVRSVNRVVSVVSLQVQLVVVVVVVPDPPDDDDDGCPVSSSVSSVCSSPVVVPD/DPPQLEDDLQWFKWFWDDDPVDPFTKIWIHGFPDDIDIDRHHSVVSLQSLLVVQPHGPVLQLVLQCVQQVDNAQAWGQSHLFSRFIWGWLHDPPDSGIMIGTLVFWDDKDDPDQQKIWTAGPNGDIDMGRGGSVSVVVRSVNRVVSVVSLQVQLVVVVVVVPDPPDPPDDGRSVSSSVSSVCSSPVVVVD

Sequence (380 aa):
MEEHYIFKSNDIAIIPIVKENGHYPVTKILTYEKEPRIFNISPRRVLESSCKFYGSKFSILRSDTIRITDIKSKPPILLSPIISIILFSTQSISSTSNIWINIEYVKDIKSIGSKETRINFIDGQFITAPVTTRTVNHQYKNAIYYEHLLKKRVKTIKWNIEQPIDYSKPALDVYETLCTYLIINQSKNSMEEHYIFKSNDIAIIPIVKENGHYPVTKILTYEKEPRIFNISPRRVLESSCKFYGSKFSILRSDTIRITDIKSKPPILLSPIISIILFSTQSISSTSNIWINIEYVKDIKSIGSKETRINFIDGQFITAPVTTRTVNHQYKNAIYYEHLLKKRVKTIKWNIEQPIDYSKPALDVYETLCTYLIINQSKNS

pLDDT: mean 85.73, std 18.37, range [32.66, 98.81]